Protein AF-A0A842VMX5-F1 (afdb_monomer)

Structure (mmCIF, N/CA/C/O backbone):
data_AF-A0A842VMX5-F1
#
_entry.id   AF-A0A842VMX5-F1
#
loop_
_atom_site.group_PDB
_atom_site.id
_atom_site.type_symbol
_atom_site.label_atom_id
_atom_site.label_alt_id
_atom_site.label_comp_id
_atom_site.label_asym_id
_atom_site.label_entity_id
_atom_site.label_seq_id
_atom_site.pdbx_PDB_ins_code
_atom_site.Cartn_x
_atom_site.Cartn_y
_atom_site.Cartn_z
_atom_site.occupancy
_atom_site.B_iso_or_equiv
_atom_site.auth_seq_id
_atom_site.auth_comp_id
_atom_site.auth_asym_id
_atom_site.auth_atom_id
_atom_site.pdbx_PDB_model_num
ATOM 1 N N . MET A 1 1 ? 18.562 -24.024 -8.210 1.00 61.44 1 MET A N 1
ATOM 2 C CA . MET A 1 1 ? 17.102 -23.827 -8.304 1.00 61.44 1 MET A CA 1
ATOM 3 C C . MET A 1 1 ? 16.861 -23.034 -9.572 1.00 61.44 1 MET A C 1
ATOM 5 O O . MET A 1 1 ? 17.590 -22.075 -9.785 1.00 61.44 1 MET A O 1
ATOM 9 N N . ASP A 1 2 ? 15.963 -23.486 -10.439 1.00 87.44 2 ASP A N 1
ATOM 10 C CA . ASP A 1 2 ? 15.686 -22.825 -11.718 1.00 87.44 2 ASP A CA 1
ATOM 11 C C . ASP A 1 2 ? 15.036 -21.450 -11.472 1.00 87.44 2 ASP A C 1
ATOM 13 O O . ASP A 1 2 ? 14.087 -21.351 -10.687 1.00 87.44 2 ASP A O 1
ATOM 17 N N . PHE A 1 3 ? 15.550 -20.387 -12.104 1.00 87.81 3 PHE A N 1
ATOM 18 C CA . PHE A 1 3 ? 14.978 -19.040 -11.994 1.00 87.81 3 PHE A CA 1
ATOM 19 C C . PHE A 1 3 ? 13.524 -19.005 -12.462 1.00 87.81 3 PHE A C 1
ATOM 21 O O . PHE A 1 3 ? 12.722 -18.259 -11.903 1.00 87.81 3 PHE A O 1
ATOM 28 N N . GLN A 1 4 ? 13.159 -19.870 -13.409 1.00 90.25 4 GLN A N 1
ATOM 29 C CA . GLN A 1 4 ? 11.784 -20.021 -13.862 1.00 90.25 4 GLN A CA 1
ATOM 30 C C . GLN A 1 4 ? 10.865 -20.538 -12.745 1.00 90.25 4 GLN A C 1
ATOM 32 O O . GLN A 1 4 ? 9.758 -20.030 -12.564 1.00 90.25 4 GLN A O 1
ATOM 37 N N . ALA A 1 5 ? 11.335 -21.501 -11.945 1.00 91.25 5 ALA A N 1
ATOM 38 C CA . ALA A 1 5 ? 10.571 -22.028 -10.817 1.00 91.25 5 ALA A CA 1
ATOM 39 C C . ALA A 1 5 ? 10.380 -20.972 -9.716 1.00 91.25 5 ALA A C 1
ATOM 41 O O . ALA A 1 5 ? 9.286 -20.843 -9.169 1.00 91.25 5 ALA A O 1
ATOM 42 N N . LEU A 1 6 ? 11.419 -20.184 -9.415 1.00 90.69 6 LEU A N 1
ATOM 43 C CA . LEU A 1 6 ? 11.326 -19.077 -8.455 1.00 90.69 6 LEU A CA 1
ATOM 44 C C . LEU A 1 6 ? 10.365 -17.985 -8.931 1.00 90.69 6 LEU A C 1
ATOM 46 O O . LEU A 1 6 ? 9.499 -17.560 -8.168 1.00 90.69 6 LEU A O 1
ATOM 50 N N . TYR A 1 7 ? 10.472 -17.577 -10.195 1.00 90.75 7 TYR A N 1
ATOM 51 C CA . TYR A 1 7 ? 9.565 -16.602 -10.792 1.00 90.75 7 TYR A CA 1
ATOM 52 C C . TYR A 1 7 ? 8.101 -17.054 -10.701 1.00 90.75 7 TYR A C 1
ATOM 54 O O . TYR A 1 7 ? 7.228 -16.271 -10.321 1.00 90.75 7 TYR A O 1
ATOM 62 N N . PHE A 1 8 ? 7.828 -18.333 -10.974 1.00 92.56 8 PHE A N 1
ATOM 63 C CA . PHE A 1 8 ? 6.486 -18.898 -10.849 1.00 92.56 8 PHE A CA 1
ATOM 64 C C . PHE A 1 8 ? 5.955 -18.837 -9.408 1.00 92.56 8 PHE A C 1
ATOM 66 O O . PHE A 1 8 ? 4.819 -18.418 -9.186 1.00 92.56 8 PHE A O 1
ATOM 73 N N . ILE A 1 9 ? 6.783 -19.179 -8.415 1.00 93.06 9 ILE A N 1
ATOM 74 C CA . ILE A 1 9 ? 6.412 -19.081 -6.993 1.00 93.06 9 ILE A CA 1
ATOM 75 C C . ILE A 1 9 ? 6.076 -17.631 -6.614 1.00 93.06 9 ILE A C 1
ATOM 77 O O . ILE A 1 9 ? 5.045 -17.380 -5.989 1.00 93.06 9 ILE A O 1
ATOM 81 N N . PHE A 1 10 ? 6.901 -16.665 -7.017 1.00 91.94 10 PHE A N 1
ATOM 82 C CA . PHE A 1 10 ? 6.657 -15.253 -6.708 1.00 91.94 10 PHE A CA 1
ATOM 83 C C . PHE A 1 10 ? 5.444 -14.686 -7.449 1.00 91.94 10 PHE A C 1
ATOM 85 O O . PHE A 1 10 ? 4.711 -13.870 -6.895 1.00 91.94 10 PHE A O 1
ATOM 92 N N . SER A 1 11 ? 5.154 -15.193 -8.647 1.00 91.50 11 SER A N 1
ATOM 93 C CA . SER A 1 11 ? 3.920 -14.870 -9.368 1.00 91.50 11 SER A CA 1
ATOM 94 C C . SER A 1 11 ? 2.688 -15.357 -8.604 1.00 91.50 11 SER A C 1
ATOM 96 O O . SER A 1 11 ? 1.715 -14.617 -8.475 1.00 91.50 11 SER A O 1
ATOM 98 N N . ILE A 1 12 ? 2.737 -16.557 -8.011 1.00 94.56 12 ILE A N 1
ATOM 99 C CA . ILE A 1 12 ? 1.669 -17.044 -7.123 1.00 94.56 12 ILE A CA 1
ATOM 100 C C . ILE A 1 12 ? 1.511 -16.121 -5.910 1.00 94.56 12 ILE A C 1
ATOM 102 O O . ILE A 1 12 ? 0.384 -15.786 -5.550 1.00 94.56 12 ILE A O 1
ATOM 106 N N . PHE A 1 13 ? 2.609 -15.680 -5.287 1.00 94.50 13 PHE A N 1
ATOM 107 C CA . PHE A 1 13 ? 2.540 -14.758 -4.145 1.00 94.50 13 PHE A CA 1
ATOM 108 C C . PHE A 1 13 ? 1.862 -13.445 -4.525 1.00 94.50 13 PHE A C 1
ATOM 110 O O . PHE A 1 13 ? 1.007 -12.956 -3.788 1.00 94.50 13 PHE A O 1
ATOM 117 N N . PHE A 1 14 ? 2.202 -12.912 -5.693 1.00 91.12 14 PHE A N 1
ATOM 118 C CA . PHE A 1 14 ? 1.608 -11.694 -6.214 1.00 91.12 14 PHE A CA 1
ATOM 119 C C . PHE A 1 14 ? 0.112 -11.862 -6.549 1.00 91.12 14 PHE A C 1
ATOM 121 O O . PHE A 1 14 ? -0.701 -11.007 -6.203 1.00 91.12 14 PHE A O 1
ATOM 128 N N . ILE A 1 15 ? -0.291 -13.002 -7.120 1.00 93.56 15 ILE A N 1
ATOM 129 C CA . ILE A 1 15 ? -1.709 -13.328 -7.349 1.00 93.56 15 ILE A CA 1
ATOM 130 C C . ILE A 1 15 ? -2.473 -13.415 -6.020 1.00 93.56 15 ILE A C 1
ATOM 132 O O . ILE A 1 15 ? -3.555 -12.846 -5.891 1.00 93.56 15 ILE A O 1
ATOM 136 N N . LEU A 1 16 ? -1.913 -14.093 -5.012 1.00 95.44 16 LEU A N 1
ATOM 137 C CA . LEU A 1 16 ? -2.520 -14.181 -3.679 1.00 95.44 16 LEU A CA 1
ATOM 138 C C . LEU A 1 16 ? -2.652 -12.804 -3.021 1.00 95.44 16 LEU A C 1
ATOM 140 O O . LEU A 1 16 ? -3.651 -12.539 -2.353 1.00 95.44 16 LEU A O 1
ATOM 144 N N . PHE A 1 17 ? -1.674 -11.923 -3.231 1.00 94.38 17 PHE A N 1
ATOM 145 C CA . PHE A 1 17 ? -1.733 -10.534 -2.793 1.00 94.38 17 PHE A CA 1
ATOM 146 C C . PHE A 1 17 ? -2.921 -9.787 -3.421 1.00 94.38 17 PHE A C 1
ATOM 148 O O . PHE A 1 17 ? -3.726 -9.228 -2.676 1.00 94.38 17 PHE A O 1
ATOM 155 N N . ILE A 1 18 ? -3.093 -9.845 -4.748 1.00 93.62 18 ILE A N 1
ATOM 156 C CA . ILE A 1 18 ? -4.231 -9.212 -5.443 1.00 93.62 18 ILE A CA 1
ATOM 157 C C . ILE A 1 18 ? -5.566 -9.788 -4.954 1.00 93.62 18 ILE A C 1
ATOM 159 O O . ILE A 1 18 ? -6.498 -9.043 -4.662 1.00 93.62 18 ILE A O 1
ATOM 163 N N . ILE A 1 19 ? -5.671 -11.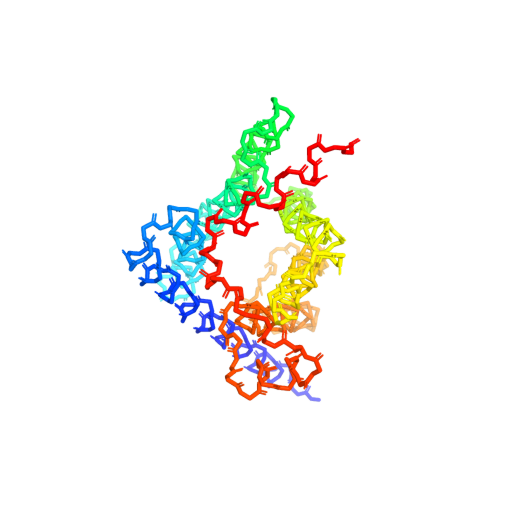113 -4.809 1.00 94.69 19 ILE A N 1
ATOM 164 C CA . ILE A 1 19 ? -6.896 -11.751 -4.301 1.00 94.69 19 ILE A CA 1
ATOM 165 C C . ILE A 1 19 ? -7.224 -11.242 -2.891 1.00 94.69 19 ILE A C 1
ATOM 167 O O . ILE A 1 19 ? -8.379 -10.917 -2.608 1.00 94.69 19 ILE A O 1
ATOM 171 N N . ASN A 1 20 ? -6.226 -11.139 -2.009 1.00 93.94 20 ASN A N 1
ATOM 172 C CA . ASN A 1 20 ? -6.422 -10.617 -0.657 1.00 93.94 20 ASN A CA 1
ATOM 173 C C . ASN A 1 20 ? -6.895 -9.160 -0.669 1.00 93.94 20 ASN A C 1
ATOM 175 O O . ASN A 1 20 ? -7.823 -8.823 0.070 1.00 93.94 20 ASN A O 1
ATOM 179 N N . LEU A 1 21 ? -6.286 -8.305 -1.493 1.00 93.56 21 LEU A N 1
ATOM 180 C CA . LEU A 1 21 ? -6.706 -6.911 -1.634 1.00 93.56 21 LEU A CA 1
ATOM 181 C C . LEU A 1 21 ? -8.149 -6.804 -2.131 1.00 93.56 21 LEU A C 1
ATOM 183 O O . LEU A 1 21 ? -8.949 -6.097 -1.512 1.00 93.56 21 LEU A O 1
ATOM 187 N N . PHE A 1 22 ? -8.515 -7.588 -3.143 1.00 94.25 22 PHE A N 1
ATOM 188 C CA . PHE A 1 22 ? -9.869 -7.603 -3.683 1.00 94.25 22 PHE A CA 1
ATOM 189 C C . PHE A 1 22 ? -10.906 -8.045 -2.641 1.00 94.25 22 PHE A C 1
ATOM 191 O O . PHE A 1 22 ? -11.950 -7.415 -2.470 1.00 94.25 22 PHE A O 1
ATOM 198 N N . VAL A 1 23 ? -10.618 -9.102 -1.875 1.00 94.25 23 VAL A N 1
ATOM 199 C CA . VAL A 1 23 ? -11.506 -9.563 -0.792 1.00 94.25 23 VAL A CA 1
ATOM 200 C C . VAL A 1 23 ? -11.680 -8.479 0.276 1.00 94.25 23 VAL A C 1
ATOM 202 O O . VAL A 1 23 ? -12.802 -8.212 0.718 1.00 94.25 23 VAL A O 1
ATOM 205 N N . VAL A 1 24 ? -10.590 -7.825 0.680 1.00 93.06 24 VAL A N 1
ATOM 206 C CA . VAL A 1 24 ? -10.620 -6.753 1.685 1.00 93.06 24 VAL A CA 1
ATOM 207 C C . VAL A 1 24 ? -11.382 -5.533 1.184 1.00 93.06 24 VAL A C 1
ATOM 209 O O . VAL A 1 24 ? -12.137 -4.921 1.943 1.00 93.06 24 VAL A O 1
ATOM 212 N N . SER A 1 25 ? -11.222 -5.178 -0.084 1.00 94.06 25 SER A N 1
ATOM 213 C CA . SER A 1 25 ? -11.868 -4.007 -0.657 1.00 94.06 25 SER A CA 1
ATOM 214 C C . SER A 1 25 ? -13.383 -4.189 -0.759 1.00 94.06 25 SER A C 1
ATOM 216 O O . SER A 1 25 ? -14.137 -3.316 -0.319 1.00 94.06 25 SER A O 1
ATOM 218 N N . VAL A 1 26 ? -13.842 -5.368 -1.190 1.00 95.19 26 VAL A N 1
ATOM 219 C CA . VAL A 1 26 ? -15.261 -5.755 -1.154 1.00 95.19 26 VAL A CA 1
ATOM 220 C C . VAL A 1 26 ? -15.793 -5.734 0.279 1.00 95.19 26 VAL A C 1
ATOM 222 O O . VAL A 1 26 ? -16.853 -5.155 0.533 1.00 95.19 26 VAL A O 1
ATOM 225 N N . PHE A 1 27 ? -15.050 -6.298 1.238 1.00 93.62 27 PHE A N 1
ATOM 226 C CA . PHE A 1 27 ? -15.420 -6.248 2.653 1.00 93.62 27 PHE A CA 1
ATOM 227 C C . PHE A 1 27 ? -15.610 -4.805 3.147 1.00 93.62 27 PHE A C 1
ATOM 229 O O . PHE A 1 27 ? -16.613 -4.511 3.804 1.00 93.62 27 PHE A O 1
ATOM 236 N N . PHE A 1 28 ? -14.703 -3.885 2.805 1.00 93.38 28 PHE A N 1
ATOM 237 C CA . PHE A 1 28 ? -14.834 -2.477 3.177 1.00 93.38 28 PHE A CA 1
ATOM 238 C C . PHE A 1 28 ? -16.028 -1.796 2.540 1.00 93.38 28 PHE A C 1
ATOM 240 O O . PHE A 1 28 ? -16.733 -1.078 3.242 1.00 93.38 28 PHE A O 1
ATOM 247 N N . LEU A 1 29 ? -16.296 -2.019 1.255 1.00 95.31 29 LEU A N 1
ATOM 248 C CA . LEU A 1 29 ? -17.455 -1.416 0.602 1.00 95.31 29 LEU A CA 1
ATOM 249 C C . LEU A 1 29 ? -18.770 -1.893 1.225 1.00 95.31 29 LEU A C 1
ATOM 251 O O . LEU A 1 29 ? -19.643 -1.073 1.518 1.00 95.31 29 LEU A O 1
ATOM 255 N N . ILE A 1 30 ? -18.889 -3.194 1.507 1.00 93.00 30 ILE A N 1
ATOM 256 C CA . ILE A 1 30 ? -20.055 -3.759 2.199 1.00 93.00 30 ILE A CA 1
ATOM 257 C C . ILE A 1 30 ? -20.202 -3.122 3.583 1.00 93.00 30 ILE A C 1
ATOM 259 O O . ILE A 1 30 ? -21.283 -2.649 3.940 1.00 93.00 30 ILE A O 1
ATOM 263 N N . ARG A 1 31 ? -19.116 -3.055 4.364 1.00 87.00 31 ARG A N 1
ATOM 264 C CA . ARG A 1 31 ? -19.131 -2.442 5.699 1.00 87.00 31 ARG A CA 1
ATOM 265 C C . ARG A 1 31 ? -19.454 -0.956 5.661 1.00 87.00 31 ARG A C 1
ATOM 267 O O . ARG A 1 31 ? -20.229 -0.492 6.492 1.00 87.00 31 ARG A O 1
ATOM 274 N N . ALA A 1 32 ? -18.908 -0.219 4.703 1.00 91.44 32 ALA A N 1
ATOM 275 C CA . ALA A 1 32 ? -19.177 1.198 4.516 1.00 91.44 32 ALA A CA 1
ATOM 276 C C . ALA A 1 32 ? -20.656 1.447 4.213 1.00 91.44 32 ALA A C 1
ATOM 278 O O . ALA A 1 32 ? -21.243 2.359 4.791 1.00 91.44 32 ALA A O 1
ATOM 279 N N . ALA A 1 33 ? -21.273 0.607 3.375 1.00 91.50 33 ALA A N 1
ATOM 280 C CA . ALA A 1 33 ? -22.700 0.677 3.076 1.00 91.50 33 ALA A CA 1
ATOM 281 C C . ALA A 1 33 ? -23.564 0.337 4.303 1.00 91.50 33 ALA A C 1
ATOM 283 O O . ALA A 1 33 ? -24.498 1.072 4.621 1.00 91.50 33 ALA A O 1
ATOM 284 N N . GLN A 1 34 ? -23.224 -0.733 5.029 1.00 87.38 34 GLN A N 1
ATOM 285 C CA . GLN A 1 34 ? -23.956 -1.170 6.224 1.00 87.38 34 GLN A CA 1
ATOM 286 C C . GLN A 1 34 ? -23.873 -0.158 7.375 1.00 87.38 34 GLN A C 1
ATOM 288 O O . GLN A 1 34 ? -24.878 0.135 8.017 1.00 87.38 34 GLN A O 1
ATOM 293 N N . LEU A 1 35 ? -22.680 0.381 7.637 1.00 85.75 35 LEU A N 1
ATOM 294 C CA . LEU A 1 35 ? -22.398 1.254 8.782 1.00 85.75 35 LEU A CA 1
ATOM 295 C C . LEU A 1 35 ? -22.470 2.751 8.437 1.00 85.75 35 LEU A C 1
ATOM 297 O O . LEU A 1 35 ? -22.328 3.591 9.324 1.00 85.75 35 LEU A O 1
ATOM 301 N N . LYS A 1 36 ? -22.681 3.098 7.159 1.00 85.56 36 LYS A N 1
ATOM 302 C CA . LYS A 1 36 ? -22.666 4.474 6.626 1.00 85.56 36 LYS A CA 1
ATOM 303 C C . LYS A 1 36 ? -21.360 5.227 6.938 1.00 85.56 36 LYS A C 1
ATOM 305 O O . LYS A 1 36 ? -21.362 6.433 7.184 1.00 85.56 36 LYS A O 1
ATOM 310 N N . LEU A 1 37 ? -20.233 4.511 6.918 1.00 86.81 37 LEU A N 1
ATOM 311 C CA . LEU A 1 37 ? -18.897 5.040 7.214 1.00 86.81 37 LEU A CA 1
ATOM 312 C C . LEU A 1 37 ? -18.154 5.402 5.923 1.00 86.81 37 LEU A C 1
ATOM 314 O O . LEU A 1 37 ? -17.536 4.554 5.278 1.00 86.81 37 LEU A O 1
ATOM 318 N N . ILE A 1 38 ? -18.197 6.685 5.556 1.00 90.25 38 ILE A N 1
ATOM 319 C CA . ILE A 1 38 ? -17.606 7.202 4.308 1.00 90.25 38 ILE A CA 1
ATOM 320 C C . ILE A 1 38 ? -16.096 6.940 4.238 1.00 90.25 38 ILE A C 1
ATOM 322 O O . ILE A 1 38 ? -15.580 6.589 3.183 1.00 90.25 38 ILE A O 1
ATOM 326 N N . ASN A 1 39 ? -15.379 7.075 5.356 1.00 90.31 39 ASN A N 1
ATOM 327 C CA . ASN A 1 39 ? -13.940 6.821 5.419 1.00 90.31 39 ASN A CA 1
ATOM 328 C C . ASN A 1 39 ? -13.597 5.364 5.063 1.00 90.31 39 ASN A C 1
ATOM 330 O O . ASN A 1 39 ? -12.695 5.140 4.262 1.00 90.31 39 ASN A O 1
ATOM 334 N N . ILE A 1 40 ? -14.341 4.386 5.586 1.00 91.75 40 ILE A N 1
ATOM 335 C CA . ILE A 1 40 ? -14.158 2.971 5.228 1.00 91.75 40 ILE A CA 1
ATOM 336 C C . ILE A 1 40 ? -14.465 2.744 3.742 1.00 91.75 40 ILE A C 1
ATOM 338 O O . ILE A 1 40 ? -13.740 2.014 3.071 1.00 91.75 40 ILE A O 1
ATOM 342 N N . GLY A 1 41 ? -15.476 3.430 3.198 1.00 94.31 41 GLY A N 1
ATOM 343 C CA . GLY A 1 41 ? -15.782 3.388 1.766 1.00 94.31 41 GLY A CA 1
ATOM 344 C C . GLY A 1 41 ? -14.629 3.911 0.907 1.00 94.31 41 GLY A C 1
ATOM 345 O O . GLY A 1 41 ? -14.246 3.261 -0.060 1.00 94.31 41 GLY A O 1
ATOM 346 N N . ILE A 1 42 ? -14.020 5.034 1.302 1.00 96.69 42 ILE A N 1
ATOM 347 C CA . ILE A 1 42 ? -12.837 5.603 0.635 1.00 96.69 42 ILE A CA 1
ATOM 348 C C . ILE A 1 42 ? -11.672 4.612 0.651 1.00 96.69 42 ILE A C 1
ATOM 350 O O . ILE A 1 42 ? -11.023 4.444 -0.376 1.00 96.69 42 ILE A O 1
ATOM 354 N N . LEU A 1 43 ? -11.429 3.927 1.773 1.00 95.81 43 LEU A N 1
ATOM 355 C CA . LEU A 1 43 ? -10.394 2.894 1.847 1.00 95.81 43 LEU A CA 1
ATOM 356 C C . LEU A 1 43 ? -10.696 1.712 0.913 1.00 95.81 43 LEU A C 1
ATOM 358 O O . LEU A 1 43 ? -9.794 1.238 0.231 1.00 95.81 43 LEU A O 1
ATOM 362 N N . GLY A 1 44 ? -11.953 1.265 0.839 1.00 96.25 44 GLY A N 1
ATOM 363 C CA . GLY A 1 44 ? -12.382 0.232 -0.109 1.00 96.25 44 GLY A CA 1
ATOM 364 C C . GLY A 1 44 ? -12.127 0.625 -1.565 1.00 96.25 44 GLY A C 1
ATOM 365 O O . GLY A 1 44 ? -11.511 -0.136 -2.305 1.00 96.25 44 GLY A O 1
ATOM 366 N N . ILE A 1 45 ? -12.520 1.841 -1.958 1.00 97.94 45 ILE A N 1
ATOM 367 C CA . ILE A 1 45 ? -12.268 2.377 -3.307 1.00 97.94 45 ILE A CA 1
ATOM 368 C C . ILE A 1 45 ? -10.763 2.492 -3.576 1.00 97.94 45 ILE A C 1
ATOM 370 O O . ILE A 1 45 ? -10.312 2.146 -4.663 1.00 97.94 45 ILE A O 1
ATOM 374 N N . ALA A 1 46 ? -9.982 2.936 -2.588 1.00 97.75 46 ALA A N 1
ATOM 375 C CA . ALA A 1 46 ? -8.535 3.060 -2.711 1.00 97.75 46 ALA A CA 1
ATOM 376 C C . ALA A 1 46 ? -7.868 1.724 -3.061 1.00 97.75 46 ALA A C 1
ATOM 378 O O . ALA A 1 46 ? -7.049 1.666 -3.973 1.00 97.75 46 ALA A O 1
ATOM 379 N N . VAL A 1 47 ? -8.248 0.653 -2.359 1.00 96.44 47 VAL A N 1
ATOM 380 C CA . VAL A 1 47 ? -7.717 -0.692 -2.611 1.00 96.44 47 VAL A CA 1
ATOM 381 C C . VAL A 1 47 ? -8.181 -1.217 -3.974 1.00 96.44 47 VAL A C 1
ATOM 383 O O . VAL A 1 47 ? -7.357 -1.733 -4.718 1.00 96.44 47 VAL A O 1
ATOM 386 N N . ILE A 1 48 ? -9.443 -0.989 -4.362 1.00 97.25 48 ILE A N 1
ATOM 387 C CA . ILE A 1 48 ? -9.936 -1.338 -5.710 1.00 97.25 48 ILE A CA 1
ATOM 388 C C . ILE A 1 48 ? -9.131 -0.640 -6.802 1.00 97.25 48 ILE A C 1
ATOM 390 O O . ILE A 1 48 ? -8.850 -1.241 -7.830 1.00 97.25 48 ILE A O 1
ATOM 394 N N . PHE A 1 49 ? -8.772 0.628 -6.612 1.00 98.06 49 PHE A N 1
ATOM 395 C CA . PHE A 1 49 ? -7.974 1.353 -7.595 1.00 98.06 49 PHE A CA 1
ATOM 396 C C . PHE A 1 49 ? -6.600 0.705 -7.773 1.00 98.06 49 PHE A C 1
ATOM 398 O O . PHE A 1 49 ? -6.168 0.521 -8.906 1.00 98.06 49 PHE A O 1
ATOM 405 N N . ILE A 1 50 ? -5.958 0.285 -6.681 1.00 96.81 50 ILE A N 1
ATOM 406 C CA . ILE A 1 50 ? -4.693 -0.460 -6.737 1.00 96.81 50 ILE A CA 1
ATOM 407 C C . ILE A 1 50 ? -4.886 -1.790 -7.488 1.00 96.81 50 ILE A C 1
ATOM 409 O O . ILE A 1 50 ? -4.119 -2.082 -8.405 1.00 96.81 50 ILE A O 1
ATOM 413 N N . ASP A 1 51 ? -5.938 -2.553 -7.167 1.00 95.31 51 ASP A N 1
ATOM 414 C CA . ASP A 1 51 ? -6.253 -3.820 -7.844 1.00 95.31 51 ASP A CA 1
ATOM 415 C C . ASP A 1 51 ? -6.481 -3.623 -9.348 1.00 95.31 51 ASP A C 1
ATOM 417 O O . ASP A 1 51 ? -5.911 -4.348 -10.161 1.00 95.31 51 ASP A O 1
ATOM 421 N N . ILE A 1 52 ? -7.280 -2.622 -9.733 1.00 96.44 52 ILE A N 1
ATOM 422 C CA . ILE A 1 52 ? -7.549 -2.288 -11.137 1.00 96.44 52 ILE A CA 1
ATOM 423 C C . ILE A 1 52 ? -6.255 -1.913 -11.856 1.00 96.44 52 ILE A C 1
ATOM 425 O O . ILE A 1 52 ? -6.074 -2.343 -12.991 1.00 96.44 52 ILE A O 1
ATOM 429 N N . GLY A 1 53 ? -5.358 -1.154 -11.220 1.00 95.75 53 GLY A N 1
ATOM 430 C CA . GLY A 1 53 ? -4.068 -0.787 -11.801 1.00 95.75 53 GLY A CA 1
ATOM 431 C C . GLY A 1 53 ? -3.242 -2.017 -12.182 1.00 95.75 53 GLY A C 1
ATOM 432 O O . GLY A 1 53 ? -2.884 -2.177 -13.351 1.00 95.75 53 GLY A O 1
ATOM 433 N N . PHE A 1 54 ? -3.019 -2.923 -11.225 1.00 92.81 54 PHE A N 1
ATOM 434 C CA . PHE A 1 54 ? -2.237 -4.140 -11.458 1.00 92.81 54 PHE A CA 1
ATOM 435 C C . PHE A 1 54 ? -2.929 -5.112 -12.418 1.00 92.81 54 PHE A C 1
ATOM 437 O O . PHE A 1 54 ? -2.313 -5.587 -13.371 1.00 92.81 54 PHE A O 1
ATOM 444 N N . ILE A 1 55 ? -4.219 -5.394 -12.213 1.00 93.25 55 ILE A N 1
ATOM 445 C CA . ILE A 1 55 ? -4.993 -6.294 -13.080 1.00 93.25 55 ILE A CA 1
ATOM 446 C C . ILE A 1 55 ? -5.062 -5.736 -14.508 1.00 93.25 55 ILE A C 1
ATOM 448 O O . ILE A 1 55 ? -4.887 -6.479 -15.472 1.00 93.25 55 ILE A O 1
ATOM 452 N N . GLY A 1 56 ? -5.298 -4.432 -14.648 1.00 91.44 56 GLY A N 1
ATOM 453 C CA . GLY A 1 56 ? -5.357 -3.718 -15.921 1.00 91.44 56 GLY A CA 1
ATOM 454 C C . GLY A 1 56 ? -4.074 -3.849 -16.728 1.00 91.44 56 GLY A C 1
ATOM 455 O O . GLY A 1 56 ? -4.116 -4.160 -17.918 1.00 91.44 56 GLY A O 1
ATOM 456 N N . ASN A 1 57 ? -2.925 -3.661 -16.085 1.00 90.50 57 ASN A N 1
ATOM 457 C CA . ASN A 1 57 ? -1.649 -3.799 -16.770 1.00 90.50 57 ASN A CA 1
ATOM 458 C C . ASN A 1 57 ? -1.316 -5.266 -17.084 1.00 90.50 57 ASN A C 1
ATOM 460 O O . ASN A 1 57 ? -0.951 -5.578 -18.213 1.00 90.50 57 ASN A O 1
ATOM 464 N N . ILE A 1 58 ? -1.508 -6.180 -16.129 1.00 86.56 58 ILE A N 1
ATOM 465 C CA . ILE A 1 58 ? -1.060 -7.575 -16.258 1.00 86.56 58 ILE A CA 1
ATOM 466 C C . ILE A 1 58 ? -1.986 -8.411 -17.144 1.00 86.56 58 ILE A C 1
ATOM 468 O O . ILE A 1 58 ? -1.506 -9.129 -18.016 1.00 86.56 58 ILE A O 1
ATOM 472 N N . LEU A 1 59 ? -3.304 -8.360 -16.921 1.00 87.75 59 LEU A N 1
ATOM 473 C CA . LEU A 1 59 ? -4.255 -9.205 -17.657 1.00 87.75 59 LEU A CA 1
ATOM 474 C C . LEU A 1 59 ? -4.684 -8.583 -18.983 1.00 87.75 59 LEU A C 1
ATOM 476 O O . LEU A 1 59 ? -4.941 -9.308 -19.942 1.00 87.75 59 LEU A O 1
ATOM 480 N N . PHE A 1 60 ? -4.792 -7.255 -19.029 1.00 89.56 60 PHE A N 1
ATOM 481 C CA . PHE A 1 60 ? -5.357 -6.546 -20.177 1.00 89.56 60 PHE A CA 1
ATOM 482 C C . PHE A 1 60 ? -4.318 -5.755 -20.980 1.00 89.56 60 PHE A C 1
ATOM 484 O O . PHE A 1 60 ? -4.668 -5.195 -22.017 1.00 89.56 60 PHE A O 1
ATOM 491 N N . GLY A 1 61 ? -3.055 -5.710 -20.539 1.00 89.19 61 GLY A N 1
ATOM 492 C CA . GLY A 1 61 ? -1.977 -5.048 -21.274 1.00 89.19 61 GLY A CA 1
ATOM 493 C C . GLY A 1 61 ? -2.182 -3.540 -21.440 1.00 89.19 61 GLY A C 1
ATOM 494 O O . GLY A 1 61 ? -1.717 -2.969 -22.423 1.00 89.19 61 GLY A O 1
ATOM 495 N N . LEU A 1 62 ? -2.890 -2.884 -20.512 1.00 91.12 62 LEU A N 1
ATOM 496 C CA . LEU A 1 62 ? -3.228 -1.453 -20.612 1.00 91.12 62 LEU A CA 1
ATOM 497 C C . LEU A 1 62 ? -2.018 -0.517 -20.422 1.00 91.12 62 LEU A C 1
ATOM 499 O O . LEU A 1 62 ? -2.127 0.691 -20.639 1.00 91.12 62 LEU A O 1
ATOM 503 N N . GLY A 1 63 ? -0.861 -1.075 -20.062 1.00 90.31 63 GLY A N 1
ATOM 504 C CA . GLY A 1 63 ? 0.424 -0.393 -20.018 1.00 90.31 63 GLY A CA 1
ATOM 505 C C . GLY A 1 63 ? 0.739 0.268 -18.678 1.00 90.31 63 GLY A C 1
ATOM 506 O O . GLY A 1 63 ? -0.125 0.535 -17.842 1.00 90.31 63 GLY A O 1
ATOM 507 N N . GLY A 1 64 ? 2.019 0.592 -18.491 1.00 89.75 64 GLY A N 1
ATOM 508 C CA . GLY A 1 64 ? 2.533 1.105 -17.221 1.00 89.75 64 GLY A CA 1
ATOM 509 C C . GLY A 1 64 ? 2.010 2.483 -16.804 1.00 89.75 64 GLY A C 1
ATOM 510 O O . GLY A 1 64 ? 2.074 2.805 -15.626 1.00 89.75 64 GLY A O 1
ATOM 511 N N . ILE A 1 65 ? 1.499 3.300 -17.733 1.00 93.44 65 ILE A N 1
ATOM 512 C CA . ILE A 1 65 ? 0.860 4.589 -17.396 1.00 93.44 65 ILE A CA 1
ATOM 513 C C . ILE A 1 65 ? -0.507 4.348 -16.754 1.00 93.44 65 ILE A C 1
ATOM 515 O O . ILE A 1 65 ? -0.869 5.035 -15.803 1.00 93.44 65 ILE A O 1
ATOM 519 N N . PHE A 1 66 ? -1.264 3.375 -17.270 1.00 95.94 66 PHE A N 1
ATOM 520 C CA . PHE A 1 66 ? -2.567 3.018 -16.720 1.00 95.94 66 PHE A CA 1
ATOM 521 C C . PHE A 1 66 ? -2.420 2.547 -15.272 1.00 95.94 66 PHE A C 1
ATOM 523 O O . PHE A 1 66 ? -3.109 3.060 -14.391 1.00 95.94 66 PHE A O 1
ATOM 530 N N . GLU A 1 67 ? -1.478 1.632 -15.025 1.00 94.94 67 GLU A N 1
ATOM 531 C CA . GLU A 1 67 ? -1.154 1.169 -13.673 1.00 94.94 67 GLU A CA 1
ATOM 532 C C . GLU A 1 67 ? -0.813 2.341 -12.751 1.00 94.94 67 GLU A C 1
ATOM 534 O O . GLU A 1 67 ? -1.438 2.499 -11.705 1.00 94.94 67 GLU A O 1
ATOM 539 N N . GLU A 1 68 ? 0.104 3.211 -13.181 1.00 95.50 68 GLU A N 1
ATOM 540 C CA . GLU A 1 68 ? 0.584 4.344 -12.391 1.00 95.50 68 GLU A CA 1
ATOM 541 C C . GLU A 1 68 ? -0.548 5.299 -11.991 1.00 95.50 68 GLU A C 1
ATOM 543 O O . GLU A 1 68 ? -0.636 5.706 -10.835 1.00 95.50 68 GLU A O 1
ATOM 548 N N . ILE A 1 69 ? -1.465 5.621 -12.913 1.00 97.62 69 ILE A N 1
ATOM 549 C CA . ILE A 1 69 ? -2.614 6.495 -12.631 1.00 97.62 69 ILE A CA 1
ATOM 550 C C . ILE A 1 69 ? -3.506 5.883 -11.549 1.00 97.62 69 ILE A C 1
ATOM 552 O O . ILE A 1 69 ? -3.910 6.577 -10.610 1.00 97.62 69 ILE A O 1
ATOM 556 N N . PHE A 1 70 ? -3.824 4.597 -11.676 1.00 98.19 70 PHE A N 1
ATOM 557 C CA . PHE A 1 70 ? -4.734 3.907 -10.769 1.00 98.19 70 PHE A CA 1
ATOM 558 C C . PHE A 1 70 ? -4.101 3.670 -9.395 1.00 98.19 70 PHE A C 1
ATOM 560 O O . PHE A 1 70 ? -4.708 4.017 -8.379 1.00 98.19 70 PHE A O 1
ATOM 567 N N . VAL A 1 71 ? -2.861 3.182 -9.348 1.00 97.19 71 VAL A N 1
ATOM 568 C CA . VAL A 1 71 ? -2.120 2.946 -8.100 1.00 97.19 71 VAL A CA 1
ATOM 569 C C . VAL A 1 71 ? -1.865 4.263 -7.363 1.00 97.19 71 VAL A C 1
ATOM 571 O O . VAL A 1 71 ? -2.215 4.373 -6.184 1.00 97.19 71 VAL A O 1
ATOM 574 N N . SER A 1 72 ? -1.375 5.303 -8.050 1.00 97.88 72 SER A N 1
ATOM 575 C CA . SER A 1 72 ? -1.160 6.627 -7.444 1.00 97.88 72 SER A CA 1
ATOM 576 C C . SER A 1 72 ? -2.463 7.241 -6.921 1.00 97.88 72 SER A C 1
ATOM 578 O O . SER A 1 72 ? -2.494 7.823 -5.833 1.00 97.88 72 SER A O 1
ATOM 580 N N . SER A 1 73 ? -3.572 7.074 -7.647 1.00 98.38 73 SER A N 1
ATOM 581 C CA . SER A 1 73 ? -4.892 7.520 -7.185 1.00 98.38 73 SER A CA 1
ATOM 582 C C . SER A 1 73 ? -5.348 6.753 -5.939 1.00 98.38 73 SER A C 1
ATOM 584 O O . SER A 1 73 ? -5.843 7.361 -4.987 1.00 98.38 73 SER A O 1
ATOM 586 N N . GLY A 1 74 ? -5.122 5.437 -5.894 1.00 98.19 74 GLY A N 1
ATOM 587 C CA . GLY A 1 74 ? -5.341 4.620 -4.702 1.00 98.19 74 GLY A CA 1
ATOM 588 C C . GLY A 1 74 ? -4.536 5.127 -3.502 1.00 98.19 74 GLY A C 1
ATOM 589 O O . GLY A 1 74 ? -5.090 5.318 -2.420 1.00 98.19 74 GLY A O 1
ATOM 590 N N . PHE A 1 75 ? -3.258 5.455 -3.689 1.00 98.25 75 PHE A N 1
ATOM 591 C CA . PHE A 1 75 ? -2.396 5.987 -2.627 1.00 98.25 75 PHE A CA 1
ATOM 592 C C . PHE A 1 75 ? -2.900 7.328 -2.079 1.00 98.25 75 PHE A C 1
ATOM 594 O O . PHE A 1 75 ? -2.967 7.521 -0.862 1.00 98.25 75 PHE A O 1
ATOM 601 N N . VAL A 1 76 ? -3.342 8.237 -2.952 1.00 98.38 76 VAL A N 1
ATOM 602 C CA . VAL A 1 76 ? -3.966 9.506 -2.542 1.00 98.38 76 VAL A CA 1
ATOM 603 C C . VAL A 1 76 ? -5.226 9.257 -1.706 1.00 98.38 76 VAL A C 1
ATOM 605 O O . VAL A 1 76 ? -5.421 9.901 -0.669 1.00 98.38 76 VAL A O 1
ATOM 608 N N . LEU A 1 77 ? -6.062 8.291 -2.096 1.00 98.25 77 LEU A N 1
ATOM 609 C CA . LEU A 1 77 ? -7.253 7.914 -1.332 1.00 98.25 77 LEU A CA 1
ATOM 610 C C . LEU A 1 77 ? -6.905 7.268 0.022 1.00 98.25 77 LEU A C 1
ATOM 612 O O . LEU A 1 77 ? -7.610 7.514 1.001 1.00 98.25 77 LEU A O 1
ATOM 616 N N . ILE A 1 78 ? -5.795 6.529 0.137 1.00 97.81 78 ILE A N 1
ATOM 617 C CA . ILE A 1 78 ? -5.287 6.027 1.429 1.00 97.81 78 ILE A CA 1
ATOM 618 C C . ILE A 1 78 ? -4.884 7.188 2.348 1.00 97.81 78 ILE A C 1
ATOM 620 O O . ILE A 1 78 ? -5.204 7.173 3.543 1.00 97.81 78 ILE A O 1
ATOM 624 N N . VAL A 1 79 ? -4.233 8.230 1.821 1.00 97.44 79 VAL A N 1
ATOM 625 C CA . VAL A 1 79 ? -3.912 9.435 2.607 1.00 97.44 79 VAL A CA 1
ATOM 626 C C . VAL A 1 79 ? -5.191 10.155 3.039 1.00 97.44 79 VAL A C 1
ATOM 628 O O . VAL A 1 79 ? -5.304 10.564 4.200 1.00 97.44 79 VAL A O 1
ATOM 631 N N . LEU A 1 80 ? -6.188 10.256 2.154 1.00 96.06 80 LEU A N 1
ATOM 632 C CA . LEU A 1 80 ? -7.497 10.819 2.489 1.00 96.06 80 LEU A CA 1
ATOM 633 C C . LEU A 1 80 ? -8.185 10.023 3.605 1.00 96.06 80 LEU A C 1
ATOM 635 O O . LEU A 1 80 ? -8.630 10.614 4.590 1.00 96.06 80 LEU A O 1
ATOM 639 N N . PHE A 1 81 ? -8.219 8.694 3.493 1.00 95.56 81 PHE A N 1
ATOM 640 C CA . PHE A 1 81 ? -8.718 7.801 4.537 1.00 95.56 81 PHE A CA 1
ATOM 641 C C . PHE A 1 81 ? -7.992 8.034 5.865 1.00 95.56 81 PHE A C 1
ATOM 643 O O . PHE A 1 81 ? -8.638 8.202 6.902 1.00 95.56 81 PHE A O 1
ATOM 650 N N . THR A 1 82 ? -6.660 8.087 5.841 1.00 95.31 82 THR A N 1
ATOM 651 C CA . THR A 1 82 ? -5.834 8.290 7.038 1.00 95.31 82 THR A CA 1
ATOM 652 C C . THR A 1 82 ? -6.193 9.612 7.718 1.00 95.31 82 THR A C 1
ATOM 654 O O . THR A 1 82 ? -6.379 9.670 8.935 1.00 95.31 82 THR A O 1
ATOM 657 N N . ASN A 1 83 ? -6.383 10.672 6.935 1.00 92.25 83 ASN A N 1
ATOM 658 C CA . ASN A 1 83 ? -6.776 11.977 7.450 1.00 92.25 83 ASN A CA 1
ATOM 659 C C . ASN A 1 83 ? -8.200 11.995 8.012 1.00 92.25 83 ASN A C 1
ATOM 661 O O . ASN A 1 83 ? -8.411 12.531 9.099 1.00 92.25 83 ASN A O 1
ATOM 665 N N . LEU A 1 84 ? -9.168 11.392 7.320 1.00 90.44 84 LEU A N 1
ATOM 666 C CA . LEU A 1 84 ? -10.558 11.327 7.779 1.00 90.44 84 LEU A CA 1
ATOM 667 C C . LEU A 1 84 ? -10.740 10.440 9.015 1.00 90.44 84 LEU A C 1
ATOM 669 O O . LEU A 1 84 ? -11.638 10.697 9.812 1.00 90.44 84 LEU A O 1
ATOM 673 N N . THR A 1 85 ? -9.902 9.419 9.185 1.00 89.69 85 THR A N 1
ATOM 674 C CA . THR A 1 85 ? -10.009 8.465 10.295 1.00 89.69 85 THR A CA 1
ATOM 675 C C . THR A 1 85 ? -9.255 8.943 11.532 1.00 89.69 85 THR A C 1
ATOM 677 O O . THR A 1 85 ? -9.815 8.956 12.625 1.00 89.69 85 THR A O 1
ATOM 680 N N . PHE A 1 86 ? -8.003 9.384 11.383 1.00 89.00 86 PHE A N 1
ATOM 681 C CA . PHE A 1 86 ? -7.129 9.689 12.525 1.00 89.00 86 PHE A CA 1
ATOM 682 C C . PHE A 1 86 ? -7.002 11.184 12.837 1.00 89.00 86 PHE A C 1
ATOM 684 O O . PHE A 1 86 ? -6.588 11.565 13.938 1.00 89.00 86 PHE A O 1
ATOM 691 N N . HIS A 1 87 ? -7.342 12.048 11.876 1.00 85.62 87 HIS A N 1
ATOM 692 C CA . HIS A 1 87 ? -7.087 13.491 11.956 1.00 85.62 87 HIS A CA 1
ATOM 693 C C . HIS A 1 87 ? -8.304 14.347 11.595 1.00 85.62 87 HIS A C 1
ATOM 695 O O . HIS A 1 87 ? -8.161 15.534 11.296 1.00 85.62 87 HIS A O 1
ATOM 701 N N . ARG A 1 88 ? -9.511 13.772 11.660 1.00 70.38 88 ARG A N 1
ATOM 702 C CA . ARG A 1 88 ? -10.769 14.498 11.450 1.00 70.38 88 ARG A CA 1
ATOM 703 C C . ARG A 1 88 ? -10.818 15.716 12.372 1.00 70.38 88 ARG A C 1
ATOM 705 O O . ARG A 1 88 ? -10.529 15.609 13.559 1.00 70.38 88 ARG A O 1
ATOM 712 N N . ASN A 1 89 ? -11.160 16.873 11.807 1.00 67.94 89 ASN A N 1
ATOM 713 C CA . ASN A 1 89 ? -11.239 18.167 12.501 1.00 67.94 89 ASN A CA 1
ATOM 714 C C . ASN A 1 89 ? -9.915 18.714 13.061 1.00 67.94 89 ASN A C 1
ATOM 716 O O . ASN A 1 89 ? -9.924 19.734 13.749 1.00 67.94 89 ASN A O 1
ATOM 720 N N . LYS A 1 90 ? -8.768 18.102 12.749 1.00 67.56 90 LYS A N 1
ATOM 721 C CA . LYS A 1 90 ? -7.472 18.701 13.073 1.00 67.56 90 LYS A CA 1
ATOM 722 C C . LYS A 1 90 ? -7.116 19.794 12.058 1.00 67.56 90 LYS A C 1
ATOM 724 O O . LYS A 1 90 ? -7.589 19.790 10.922 1.00 67.56 90 LYS A O 1
ATOM 729 N N . GLY A 1 91 ? -6.302 20.758 12.496 1.00 70.75 91 GLY A N 1
ATOM 730 C CA . GLY A 1 91 ? -5.978 21.978 11.746 1.00 70.75 91 GLY A CA 1
ATOM 731 C C . GLY A 1 91 ? -5.317 21.760 10.373 1.00 70.75 91 GLY A C 1
ATOM 732 O O . GLY A 1 91 ? -5.058 20.640 9.936 1.00 70.75 91 GLY A O 1
ATOM 733 N N . TYR A 1 92 ? -4.997 22.864 9.692 1.00 78.75 92 TYR A N 1
ATOM 734 C CA . TYR A 1 92 ? -4.533 22.901 8.293 1.00 78.75 92 TYR A CA 1
ATOM 735 C C . TYR A 1 92 ? -3.366 21.952 7.949 1.00 78.75 92 TYR A C 1
ATOM 737 O O . TYR A 1 92 ? -3.275 21.498 6.811 1.00 78.75 92 TYR A O 1
ATOM 745 N N . LYS A 1 93 ? -2.507 21.606 8.919 1.00 81.25 93 LYS A N 1
ATOM 746 C CA . LYS A 1 93 ? -1.333 20.734 8.731 1.00 81.25 93 LYS A CA 1
ATOM 747 C C . LYS A 1 93 ? -1.684 19.370 8.120 1.00 81.25 93 LYS A C 1
ATOM 749 O O . LYS A 1 93 ? -0.945 18.863 7.289 1.00 81.25 93 LYS A O 1
ATOM 754 N N . TYR A 1 94 ? -2.827 18.793 8.481 1.00 81.62 94 TYR A N 1
ATOM 755 C CA . TYR A 1 94 ? -3.237 17.477 7.974 1.00 81.62 94 TYR A CA 1
ATOM 756 C C . TYR A 1 94 ? -3.829 17.560 6.564 1.00 81.62 94 TYR A C 1
ATOM 758 O O . TYR A 1 94 ? -3.607 16.678 5.738 1.00 81.62 94 TYR A O 1
ATOM 766 N N . LYS A 1 95 ? -4.500 18.675 6.248 1.00 87.06 95 LYS A N 1
ATOM 767 C CA . LYS A 1 95 ? -4.930 18.989 4.878 1.00 87.06 95 LYS A CA 1
ATOM 768 C C . LYS A 1 95 ? -3.725 19.203 3.955 1.00 87.06 95 LYS A C 1
ATOM 770 O O . LYS A 1 95 ? -3.771 18.781 2.805 1.00 87.06 95 LYS A O 1
ATOM 775 N N . LEU A 1 96 ? -2.637 19.780 4.475 1.00 90.81 96 LEU A N 1
ATOM 776 C CA . LEU A 1 96 ? -1.383 19.944 3.737 1.00 90.81 96 LEU A CA 1
ATOM 777 C C . LEU A 1 96 ? -0.764 18.593 3.345 1.00 90.81 96 LEU A C 1
ATOM 779 O O . LEU A 1 96 ? -0.339 18.448 2.209 1.00 90.81 96 LEU A O 1
ATOM 783 N N . ILE A 1 97 ? -0.775 17.590 4.230 1.00 93.19 97 ILE A N 1
ATOM 784 C CA . ILE A 1 97 ? -0.277 16.233 3.917 1.00 93.19 97 ILE A CA 1
ATOM 785 C C . ILE A 1 97 ? -1.044 15.620 2.738 1.00 93.19 97 ILE A C 1
ATOM 787 O O . ILE A 1 97 ? -0.437 15.044 1.841 1.00 93.19 97 ILE A O 1
ATOM 791 N N . PHE A 1 98 ? -2.370 15.782 2.701 1.00 94.19 98 PHE A N 1
ATOM 792 C CA . PHE A 1 98 ? -3.178 15.319 1.568 1.00 94.19 98 PHE A CA 1
ATOM 793 C C . PHE A 1 98 ? -2.842 16.060 0.271 1.00 94.19 98 PHE A C 1
ATOM 795 O O . PHE A 1 98 ? -2.695 15.437 -0.775 1.00 94.19 98 PHE A O 1
ATOM 802 N N . PHE A 1 99 ? -2.669 17.380 0.340 1.00 95.25 99 PHE A N 1
ATOM 803 C CA . PHE A 1 99 ? -2.269 18.176 -0.818 1.00 95.25 99 PHE A CA 1
ATOM 804 C C . PHE A 1 99 ? -0.885 17.773 -1.351 1.00 95.25 99 PHE A C 1
ATOM 806 O O . PHE A 1 99 ? -0.715 17.620 -2.558 1.00 95.25 99 PHE A O 1
ATOM 813 N N . ILE A 1 100 ? 0.078 17.519 -0.458 1.00 96.62 100 ILE A N 1
ATOM 814 C CA . ILE A 1 100 ? 1.399 16.987 -0.818 1.00 96.62 100 ILE A CA 1
ATOM 815 C C . ILE A 1 100 ? 1.255 15.626 -1.510 1.00 96.62 100 ILE A C 1
ATOM 817 O O . ILE A 1 100 ? 1.882 15.422 -2.541 1.00 96.62 100 ILE A O 1
ATOM 821 N N . ALA A 1 101 ? 0.390 14.731 -1.015 1.00 97.19 101 ALA A N 1
ATOM 822 C CA . ALA A 1 101 ? 0.149 13.435 -1.655 1.00 97.19 101 ALA A CA 1
ATOM 823 C C . ALA A 1 101 ? -0.359 13.575 -3.101 1.00 97.19 101 ALA A C 1
ATOM 825 O O . ALA A 1 101 ? 0.091 12.841 -3.975 1.00 97.19 101 ALA A O 1
ATOM 826 N N . ILE A 1 102 ? -1.259 14.531 -3.363 1.00 97.94 102 ILE A N 1
ATOM 827 C CA . ILE A 1 102 ? -1.753 14.820 -4.720 1.00 97.94 102 ILE A CA 1
ATOM 828 C C . ILE A 1 102 ? -0.613 15.307 -5.617 1.00 97.94 102 ILE A C 1
ATOM 830 O O . ILE A 1 102 ? -0.473 14.829 -6.740 1.00 97.94 102 ILE A O 1
ATOM 834 N N . ILE A 1 103 ? 0.214 16.237 -5.129 1.00 97.94 103 ILE A N 1
ATOM 835 C CA . ILE A 1 103 ? 1.376 16.724 -5.884 1.00 97.94 103 ILE A CA 1
ATOM 836 C C . ILE A 1 103 ? 2.331 15.568 -6.190 1.00 97.94 103 ILE A C 1
ATOM 838 O O . ILE A 1 103 ? 2.768 15.434 -7.330 1.00 97.94 103 ILE A O 1
ATOM 842 N N . CYS A 1 104 ? 2.618 14.710 -5.207 1.00 97.62 104 CYS A N 1
ATOM 843 C CA . CYS A 1 104 ? 3.453 13.535 -5.415 1.00 97.62 104 CYS A CA 1
ATOM 844 C C . CYS A 1 104 ? 2.862 12.598 -6.473 1.00 97.62 104 CYS A C 1
ATOM 846 O O . CYS A 1 104 ? 3.582 12.222 -7.387 1.00 97.62 104 CYS A O 1
ATOM 848 N N . ALA A 1 105 ? 1.563 12.298 -6.430 1.00 97.56 105 ALA A N 1
ATOM 849 C CA . ALA A 1 105 ? 0.913 11.475 -7.450 1.00 97.56 105 ALA A CA 1
ATOM 850 C C . ALA A 1 105 ? 1.063 12.067 -8.863 1.00 97.56 105 ALA A C 1
ATOM 852 O O . ALA A 1 105 ? 1.425 11.359 -9.799 1.00 97.56 105 ALA A O 1
ATOM 853 N N . ILE A 1 106 ? 0.843 13.378 -9.020 1.00 97.94 106 ILE A N 1
ATOM 854 C CA . ILE A 1 106 ? 0.998 14.061 -10.314 1.00 97.94 106 ILE A CA 1
ATOM 855 C C . ILE A 1 106 ? 2.446 13.967 -10.807 1.00 97.94 106 ILE A C 1
ATOM 857 O O . ILE A 1 106 ? 2.674 13.672 -11.980 1.00 97.94 106 ILE A O 1
ATOM 861 N N . ILE A 1 107 ? 3.422 14.195 -9.924 1.00 97.38 107 ILE A N 1
ATOM 862 C CA . ILE A 1 107 ? 4.843 14.087 -10.269 1.00 97.38 107 ILE A CA 1
ATOM 863 C C . ILE A 1 107 ? 5.201 12.641 -10.635 1.00 97.38 107 ILE A C 1
ATOM 865 O O . ILE A 1 107 ? 5.884 12.453 -11.636 1.00 97.38 107 ILE A O 1
ATOM 869 N N . ASN A 1 108 ? 4.719 11.632 -9.900 1.00 95.81 108 ASN A N 1
ATOM 870 C CA . ASN A 1 108 ? 5.014 10.222 -10.184 1.00 95.81 108 ASN A CA 1
ATOM 871 C C . ASN A 1 108 ? 4.495 9.814 -11.569 1.00 95.81 108 ASN A C 1
ATOM 873 O O . ASN A 1 108 ? 5.242 9.282 -12.390 1.00 95.81 108 ASN A O 1
ATOM 877 N N . ILE A 1 109 ? 3.243 10.173 -11.879 1.00 96.38 109 ILE A N 1
ATOM 878 C CA . ILE A 1 109 ? 2.630 9.944 -13.195 1.00 96.38 109 ILE A CA 1
ATOM 879 C C . ILE A 1 109 ? 3.415 10.671 -14.294 1.00 96.38 109 ILE A C 1
ATOM 881 O O . ILE A 1 109 ? 3.675 10.104 -15.356 1.00 96.38 109 ILE A O 1
ATOM 885 N N . HIS A 1 110 ? 3.825 11.920 -14.049 1.00 96.19 110 HIS A N 1
ATOM 886 C CA . HIS A 1 110 ? 4.623 12.674 -15.010 1.00 96.19 110 HIS A CA 1
ATOM 887 C C . HIS A 1 110 ? 5.994 12.029 -15.250 1.00 96.19 110 HIS A C 1
ATOM 889 O O . HIS A 1 110 ? 6.385 11.855 -16.401 1.00 96.19 110 HIS A O 1
ATOM 895 N N . LEU A 1 111 ? 6.698 11.616 -14.192 1.00 95.56 111 LEU A N 1
ATOM 896 C CA . LEU A 1 111 ? 7.982 10.922 -14.298 1.00 95.56 111 LEU A CA 1
ATOM 897 C C . LEU A 1 111 ? 7.845 9.608 -15.066 1.00 95.56 111 LEU A C 1
ATOM 899 O O . LEU A 1 111 ? 8.681 9.330 -15.918 1.00 95.56 111 LEU A O 1
ATOM 903 N N . ARG A 1 112 ? 6.765 8.848 -14.849 1.00 94.00 112 ARG A N 1
ATOM 904 C CA . ARG A 1 112 ? 6.469 7.635 -15.622 1.00 94.00 112 ARG A CA 1
ATOM 905 C C . ARG A 1 112 ? 6.282 7.925 -17.109 1.00 94.00 112 ARG A C 1
ATOM 907 O O . ARG A 1 112 ? 6.769 7.173 -17.948 1.00 94.00 112 ARG A O 1
ATOM 914 N N . PHE A 1 113 ? 5.595 9.012 -17.444 1.00 94.75 113 PHE A N 1
ATOM 915 C CA . PHE A 1 113 ? 5.410 9.430 -18.832 1.00 94.75 113 PHE A CA 1
ATOM 916 C C . PHE A 1 113 ? 6.734 9.850 -19.489 1.00 94.75 113 PHE A C 1
ATOM 918 O O . PHE A 1 113 ? 7.022 9.454 -20.616 1.00 94.75 113 PHE A O 1
ATOM 925 N N . VAL A 1 114 ? 7.559 10.621 -18.776 1.00 94.25 114 VAL A N 1
ATOM 926 C CA . VAL A 1 114 ? 8.879 11.069 -19.244 1.00 94.25 114 VAL A CA 1
ATOM 927 C C . VAL A 1 114 ? 9.829 9.878 -19.426 1.00 94.25 114 VAL A C 1
ATOM 929 O O . VAL A 1 114 ? 10.488 9.788 -20.459 1.00 94.25 114 VAL A O 1
ATOM 932 N N . ASP A 1 115 ? 9.864 8.944 -18.475 1.00 92.31 115 ASP A N 1
ATOM 933 C CA . ASP A 1 115 ? 10.654 7.706 -18.550 1.00 92.31 115 ASP A CA 1
ATOM 934 C C . ASP A 1 115 ? 10.338 6.912 -19.826 1.00 92.31 115 ASP A C 1
ATOM 936 O O . ASP A 1 115 ? 11.238 6.576 -20.591 1.00 92.31 115 ASP A O 1
ATOM 940 N N . LEU A 1 116 ? 9.050 6.729 -20.133 1.0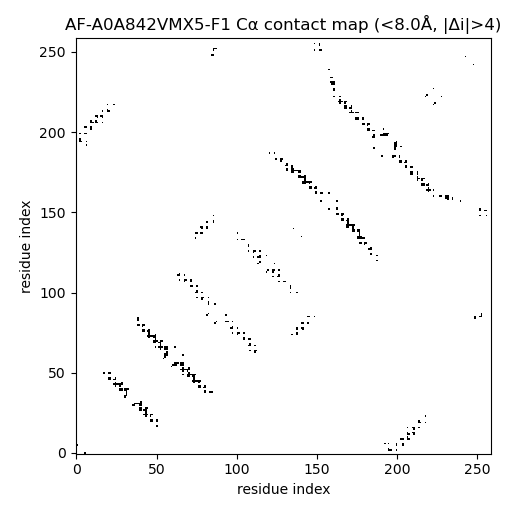0 89.44 116 LEU A N 1
ATOM 941 C CA . LEU A 1 116 ? 8.609 6.014 -21.334 1.00 89.44 116 LEU A CA 1
ATOM 942 C C . LEU A 1 116 ? 8.932 6.741 -22.646 1.00 89.44 116 LEU A C 1
ATOM 944 O O . LEU A 1 116 ? 9.202 6.087 -23.650 1.00 89.44 116 LEU A O 1
ATOM 948 N N . LEU A 1 117 ? 8.879 8.076 -22.664 1.00 91.88 117 LEU A N 1
ATOM 949 C CA . LEU A 1 117 ? 9.133 8.855 -23.878 1.00 91.88 117 LEU A CA 1
ATOM 950 C C . LEU A 1 117 ? 10.614 8.941 -24.234 1.00 91.88 117 LEU A C 1
ATOM 952 O O . LEU A 1 117 ? 10.970 8.847 -25.407 1.00 91.88 117 LEU A O 1
ATOM 956 N N . TYR A 1 118 ? 11.459 9.192 -23.237 1.00 90.38 118 TYR A N 1
ATOM 957 C CA . TYR A 1 118 ? 12.873 9.464 -23.471 1.00 90.38 118 TYR A CA 1
ATOM 958 C C . TYR A 1 118 ? 13.740 8.216 -23.302 1.00 90.38 118 TYR A C 1
ATOM 960 O O . TYR A 1 118 ? 14.802 8.157 -23.916 1.00 90.38 118 TYR A O 1
ATOM 968 N N . ASN A 1 119 ? 13.291 7.231 -22.514 1.00 87.44 119 ASN A N 1
ATOM 969 C CA . ASN A 1 119 ? 13.983 5.967 -22.260 1.00 87.44 119 ASN A CA 1
ATOM 970 C C . ASN A 1 119 ? 15.467 6.168 -21.900 1.00 87.44 119 ASN A C 1
ATOM 972 O O . ASN A 1 119 ? 16.363 5.633 -22.553 1.00 87.44 119 ASN A O 1
ATOM 976 N N . VAL A 1 120 ? 15.722 7.016 -20.897 1.00 91.56 120 VAL A N 1
ATOM 977 C CA . VAL A 1 120 ? 17.080 7.358 -20.453 1.00 91.56 120 VAL A CA 1
ATOM 978 C C . VAL A 1 120 ? 17.305 6.888 -19.022 1.00 91.56 120 VAL A C 1
ATOM 980 O O . VAL A 1 120 ? 16.544 7.245 -18.125 1.00 91.56 120 VAL A O 1
ATOM 983 N N . ASP A 1 121 ? 18.402 6.169 -18.793 1.00 93.44 121 ASP A N 1
ATOM 984 C CA . ASP A 1 121 ? 18.718 5.500 -17.524 1.00 93.44 121 ASP A CA 1
ATOM 985 C C . ASP A 1 121 ? 18.595 6.396 -16.283 1.00 93.44 121 ASP A C 1
ATOM 987 O O . ASP A 1 121 ? 18.071 5.974 -15.253 1.00 93.44 121 ASP A O 1
ATOM 991 N N . TYR A 1 122 ? 19.055 7.651 -16.344 1.00 93.06 122 TYR A N 1
ATOM 992 C CA . TYR A 1 122 ? 18.971 8.542 -15.181 1.00 93.06 122 TYR A CA 1
ATOM 993 C C . TYR A 1 122 ? 17.524 8.936 -14.845 1.00 93.06 122 TYR A C 1
ATOM 995 O O . TYR A 1 122 ? 17.214 9.157 -13.675 1.00 93.06 122 TYR A O 1
ATOM 1003 N N . ILE A 1 123 ? 16.634 9.014 -15.841 1.00 93.81 123 ILE A N 1
ATOM 1004 C CA . ILE A 1 123 ? 15.209 9.318 -15.644 1.00 93.81 123 ILE A CA 1
ATOM 1005 C C . ILE A 1 123 ? 14.538 8.142 -14.942 1.00 93.81 123 ILE A C 1
ATOM 1007 O O . ILE A 1 123 ? 13.813 8.358 -13.970 1.00 93.81 123 ILE A O 1
ATOM 1011 N N . TYR A 1 124 ? 14.861 6.918 -15.363 1.00 94.25 124 TYR A N 1
ATOM 1012 C CA . TYR A 1 124 ? 14.403 5.694 -14.716 1.00 94.25 124 TYR A CA 1
ATOM 1013 C C . TYR A 1 124 ? 14.741 5.691 -13.215 1.00 94.25 124 TYR A C 1
ATOM 1015 O O . TYR A 1 124 ? 13.850 5.545 -12.378 1.00 94.25 124 TYR A O 1
ATOM 1023 N N . TYR A 1 125 ? 15.998 5.950 -12.835 1.00 95.62 125 TYR A N 1
ATOM 1024 C CA . TYR A 1 125 ? 16.383 5.964 -11.416 1.00 95.62 125 TYR A CA 1
ATOM 1025 C C . TYR A 1 125 ? 15.753 7.116 -10.623 1.00 95.62 125 TYR A C 1
ATOM 1027 O O . TYR A 1 125 ? 15.396 6.925 -9.459 1.00 95.62 125 TYR A O 1
ATOM 1035 N N . ILE A 1 126 ? 15.575 8.297 -11.229 1.00 96.06 126 ILE A N 1
ATOM 1036 C CA . ILE A 1 126 ? 14.844 9.408 -10.597 1.00 96.06 126 ILE A CA 1
ATOM 1037 C C . ILE A 1 126 ? 13.389 9.004 -10.339 1.00 96.06 126 ILE A C 1
ATOM 1039 O O . ILE A 1 126 ? 12.883 9.250 -9.244 1.00 96.06 126 ILE A O 1
ATOM 1043 N N . LYS A 1 127 ? 12.735 8.352 -11.310 1.00 95.31 127 LYS A N 1
ATOM 1044 C CA . LYS A 1 127 ? 11.378 7.818 -11.159 1.00 95.31 127 LYS A CA 1
ATOM 1045 C C . LYS A 1 127 ? 11.314 6.810 -10.014 1.00 95.31 127 LYS A C 1
ATOM 1047 O O . LYS A 1 127 ? 10.460 6.959 -9.149 1.00 95.31 127 LYS A O 1
ATOM 1052 N N . GLN A 1 128 ? 12.230 5.841 -9.954 1.00 95.38 128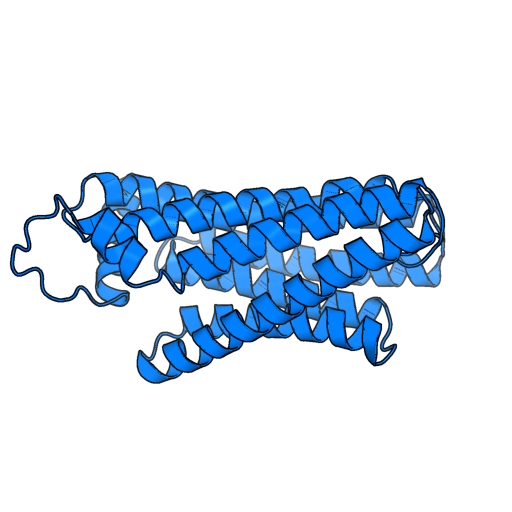 GLN A N 1
ATOM 1053 C CA . GLN A 1 128 ? 12.224 4.830 -8.886 1.00 95.38 128 GLN A CA 1
ATOM 1054 C C . GLN A 1 128 ? 12.484 5.433 -7.504 1.00 95.38 128 GLN A C 1
ATOM 1056 O O . GLN A 1 128 ? 11.804 5.093 -6.538 1.00 95.38 128 GLN A O 1
ATOM 1061 N N . LEU A 1 129 ? 13.417 6.381 -7.392 1.00 97.00 129 LEU A N 1
ATOM 1062 C CA . LEU A 1 129 ? 13.650 7.088 -6.135 1.00 97.00 129 LEU A CA 1
ATOM 1063 C C . LEU A 1 129 ? 12.406 7.867 -5.689 1.00 97.00 129 LEU A C 1
ATOM 1065 O O . LEU A 1 129 ? 12.069 7.873 -4.504 1.00 97.00 129 LEU A O 1
ATOM 1069 N N . PHE A 1 130 ? 11.723 8.521 -6.629 1.00 97.00 130 PHE A N 1
ATOM 1070 C CA . PHE A 1 130 ? 10.509 9.264 -6.330 1.00 97.00 130 PHE A CA 1
ATOM 1071 C C . PHE A 1 130 ? 9.368 8.341 -5.895 1.00 97.00 130 PHE A C 1
ATOM 1073 O O . PHE A 1 130 ? 8.697 8.638 -4.907 1.00 97.00 130 PHE A O 1
ATOM 1080 N N . ASP A 1 131 ? 9.202 7.201 -6.563 1.00 95.69 131 ASP A N 1
ATOM 1081 C CA . ASP A 1 131 ? 8.206 6.193 -6.209 1.00 95.69 131 ASP A CA 1
ATOM 1082 C C . ASP A 1 131 ? 8.442 5.614 -4.804 1.00 95.69 131 ASP A C 1
ATOM 1084 O O . ASP A 1 131 ? 7.510 5.509 -4.003 1.00 95.69 131 ASP A O 1
ATOM 1088 N N . ILE A 1 132 ? 9.706 5.366 -4.436 1.00 97.06 132 ILE A N 1
ATOM 1089 C CA . ILE A 1 132 ? 10.097 4.985 -3.070 1.00 97.06 132 ILE A CA 1
ATOM 1090 C C . ILE A 1 132 ? 9.681 6.059 -2.067 1.00 97.06 132 ILE A C 1
ATOM 1092 O O . ILE A 1 132 ? 9.050 5.748 -1.057 1.00 97.06 132 ILE A O 1
ATOM 1096 N N . VAL A 1 133 ? 10.018 7.326 -2.325 1.00 97.50 133 VAL A N 1
ATOM 1097 C CA . VAL A 1 133 ? 9.680 8.437 -1.422 1.00 97.50 133 VAL A CA 1
ATOM 1098 C C . VAL A 1 133 ? 8.167 8.593 -1.291 1.00 97.50 133 VAL A C 1
ATOM 1100 O O . VAL A 1 133 ? 7.672 8.802 -0.182 1.00 97.50 133 VAL A O 1
ATOM 1103 N N . PHE A 1 134 ? 7.425 8.468 -2.390 1.00 97.75 134 PHE A N 1
ATOM 1104 C CA . PHE A 1 134 ? 5.976 8.608 -2.392 1.00 97.75 134 PHE A CA 1
ATOM 1105 C C . PHE A 1 134 ? 5.289 7.447 -1.662 1.00 97.75 134 PHE A C 1
ATOM 1107 O O . PHE A 1 134 ? 4.490 7.685 -0.752 1.00 97.75 134 PHE A O 1
ATOM 1114 N N . THR A 1 135 ? 5.663 6.206 -1.978 1.00 97.56 135 THR A N 1
ATOM 1115 C CA . THR A 1 135 ? 5.193 4.990 -1.298 1.00 97.56 135 THR A CA 1
ATOM 1116 C C . THR A 1 135 ? 5.484 5.059 0.199 1.00 97.56 135 THR A C 1
ATOM 1118 O O . THR A 1 135 ? 4.587 4.864 1.028 1.00 97.56 135 THR A O 1
ATOM 1121 N N . PHE A 1 136 ? 6.719 5.412 0.566 1.00 97.31 136 PHE A N 1
ATOM 1122 C CA . PHE A 1 136 ? 7.113 5.600 1.956 1.00 97.31 136 PHE A CA 1
ATOM 1123 C C . PHE A 1 136 ? 6.246 6.671 2.618 1.00 97.31 136 PHE A C 1
ATOM 1125 O O . PHE A 1 136 ? 5.639 6.416 3.651 1.00 97.31 136 PHE A O 1
ATOM 1132 N N . PHE A 1 137 ? 6.105 7.851 2.016 1.00 97.56 137 PHE A N 1
ATOM 1133 C CA . PHE A 1 137 ? 5.288 8.929 2.569 1.00 97.56 137 PHE A CA 1
ATOM 1134 C C . PHE A 1 137 ? 3.845 8.487 2.858 1.00 97.56 137 PHE A C 1
ATOM 1136 O O . PHE A 1 137 ? 3.347 8.718 3.961 1.00 97.56 137 PHE A O 1
ATOM 1143 N N . VAL A 1 138 ? 3.192 7.806 1.915 1.00 97.88 138 VAL A N 1
ATOM 1144 C CA . VAL A 1 138 ? 1.792 7.367 2.031 1.00 97.88 138 VAL A CA 1
ATOM 1145 C C . VAL A 1 138 ? 1.621 6.331 3.143 1.00 97.88 138 VAL A C 1
ATOM 1147 O O . VAL A 1 138 ? 0.822 6.523 4.068 1.00 97.88 138 VAL A O 1
ATOM 1150 N N . PHE A 1 139 ? 2.371 5.232 3.084 1.00 97.88 139 PHE A N 1
ATOM 1151 C CA . PHE A 1 139 ? 2.149 4.102 3.984 1.00 97.88 139 PHE A CA 1
ATOM 1152 C C . PHE A 1 139 ? 2.800 4.291 5.352 1.00 97.88 139 PHE A C 1
ATOM 1154 O O . PHE A 1 139 ? 2.237 3.868 6.365 1.00 97.88 139 PHE A O 1
ATOM 1161 N N . PHE A 1 140 ? 3.924 5.003 5.429 1.00 96.94 140 PHE A N 1
ATOM 1162 C CA . PHE A 1 140 ? 4.530 5.360 6.707 1.00 96.94 140 PHE A CA 1
ATOM 1163 C C . PHE A 1 140 ? 3.667 6.388 7.450 1.00 96.94 140 PHE A C 1
ATOM 1165 O O . PHE A 1 140 ? 3.548 6.315 8.675 1.00 96.94 140 PHE A O 1
ATOM 1172 N N . TRP A 1 141 ? 2.977 7.291 6.738 1.00 96.56 141 TRP A N 1
ATOM 1173 C CA . TRP A 1 141 ? 1.979 8.179 7.342 1.00 96.56 141 TRP A CA 1
ATOM 1174 C C . TRP A 1 141 ? 0.790 7.414 7.935 1.00 96.56 141 TRP A C 1
ATOM 1176 O O . TRP A 1 141 ? 0.392 7.688 9.076 1.00 96.56 141 TRP A O 1
ATOM 1186 N N . LEU A 1 142 ? 0.255 6.425 7.210 1.00 97.12 142 LEU A N 1
ATOM 1187 C CA . LEU A 1 142 ? -0.763 5.504 7.728 1.00 97.12 142 LEU A CA 1
ATOM 1188 C C . LEU A 1 142 ? -0.241 4.754 8.964 1.00 97.12 142 LEU A C 1
ATOM 1190 O O . LEU A 1 142 ? -0.909 4.723 10.002 1.00 97.12 142 LEU A O 1
ATOM 1194 N N . GLY A 1 143 ? 0.975 4.211 8.876 1.00 97.50 143 GLY A N 1
ATOM 1195 C CA . GLY A 1 143 ? 1.620 3.448 9.940 1.00 97.50 143 GLY A CA 1
ATOM 1196 C C . GLY A 1 143 ? 1.813 4.259 11.223 1.00 97.50 143 GLY A C 1
ATOM 1197 O O . GLY A 1 143 ? 1.427 3.807 12.304 1.00 97.50 143 GLY A O 1
ATOM 1198 N N . LEU A 1 144 ? 2.330 5.489 11.111 1.00 96.75 144 LEU A N 1
ATOM 1199 C CA . LEU A 1 144 ? 2.506 6.418 12.233 1.00 96.75 144 LEU A CA 1
ATOM 1200 C C . LEU A 1 144 ? 1.171 6.870 12.823 1.00 96.75 144 LEU A C 1
ATOM 1202 O O . LEU A 1 144 ? 1.030 6.938 14.046 1.00 96.75 144 LEU A O 1
ATOM 1206 N N . SER A 1 145 ? 0.191 7.180 11.974 1.00 95.12 145 SER A N 1
ATOM 1207 C CA . SER A 1 145 ? -1.136 7.611 12.424 1.00 95.12 145 SER A CA 1
ATOM 1208 C C . SER A 1 145 ? -1.827 6.508 13.224 1.00 95.12 145 SER A C 1
ATOM 1210 O O . SER A 1 145 ? -2.342 6.767 14.314 1.00 95.12 145 SER A O 1
ATOM 1212 N N . SER A 1 146 ? -1.747 5.266 12.744 1.00 95.56 146 SER A N 1
ATOM 1213 C CA . SER A 1 146 ? -2.279 4.099 13.446 1.00 95.56 146 SER A CA 1
ATOM 1214 C C . SER A 1 146 ? -1.516 3.792 14.739 1.00 95.56 146 SER A C 1
ATOM 1216 O O . SER A 1 146 ? -2.130 3.463 15.754 1.00 95.56 146 SER A O 1
ATOM 1218 N N . LEU A 1 147 ? -0.188 3.953 14.753 1.00 96.38 147 LEU A N 1
ATOM 1219 C CA . LEU A 1 147 ? 0.620 3.757 15.960 1.00 96.38 147 LEU A CA 1
ATOM 1220 C C . LEU A 1 147 ? 0.251 4.753 17.064 1.00 96.38 147 LEU A C 1
ATOM 1222 O O . LEU A 1 147 ? 0.098 4.365 18.222 1.00 96.38 147 LEU A O 1
ATOM 1226 N N . ARG A 1 148 ? 0.077 6.031 16.712 1.00 92.94 148 ARG A N 1
ATOM 1227 C CA . ARG A 1 148 ? -0.359 7.067 17.660 1.00 92.94 148 ARG A CA 1
ATOM 1228 C C . ARG A 1 148 ? -1.756 6.774 18.199 1.00 92.94 148 ARG A C 1
ATOM 1230 O O . ARG A 1 148 ? -1.974 6.884 19.403 1.00 92.94 148 ARG A O 1
ATOM 1237 N N . ALA A 1 149 ? -2.677 6.339 17.337 1.00 90.56 149 ALA A N 1
ATOM 1238 C CA . ALA A 1 149 ? -4.003 5.904 17.764 1.00 90.56 149 ALA A CA 1
ATOM 1239 C C . ALA A 1 149 ? -3.914 4.729 18.754 1.00 90.56 149 ALA A C 1
ATOM 1241 O O . ALA A 1 149 ? -4.499 4.792 19.834 1.00 90.56 149 ALA A O 1
ATOM 1242 N N . TYR A 1 150 ? -3.100 3.712 18.457 1.00 93.38 150 TYR A N 1
ATOM 1243 C CA . TYR A 1 150 ? -2.842 2.599 19.373 1.00 93.38 150 TYR A CA 1
ATOM 1244 C C . TYR A 1 150 ? -2.295 3.061 20.733 1.00 93.38 150 TYR A C 1
ATOM 1246 O O . TYR A 1 150 ? -2.781 2.618 21.773 1.00 93.38 150 TYR A O 1
ATOM 1254 N N . GLN A 1 151 ? -1.313 3.967 20.738 1.00 91.94 151 GLN A N 1
ATOM 1255 C CA . GLN A 1 151 ? -0.734 4.512 21.968 1.00 91.94 151 GLN A CA 1
ATOM 1256 C C . GLN A 1 151 ? -1.774 5.268 22.804 1.00 91.94 151 GLN A C 1
ATOM 1258 O O . GLN A 1 151 ? -1.834 5.049 24.013 1.00 91.94 151 GLN A O 1
ATOM 1263 N N . SER A 1 152 ? -2.627 6.083 22.171 1.00 86.44 152 SER A N 1
ATOM 1264 C CA . SER A 1 152 ? -3.704 6.806 22.865 1.00 86.44 152 SER A CA 1
ATOM 1265 C C . SER A 1 152 ? -4.737 5.857 23.484 1.00 86.44 152 SER A C 1
ATOM 1267 O O . SER A 1 152 ? -5.090 5.985 24.651 1.00 86.44 152 SER A O 1
ATOM 1269 N N . LEU A 1 153 ? -5.133 4.811 22.752 1.00 86.44 153 LEU A N 1
ATOM 1270 C CA . LEU A 1 153 ? -6.126 3.840 23.208 1.00 86.44 153 LEU A CA 1
ATOM 1271 C C . LEU A 1 153 ? -5.593 2.856 24.250 1.00 86.44 153 LEU A C 1
ATOM 1273 O O . LEU A 1 153 ? -6.376 2.110 24.839 1.00 86.44 153 LEU A O 1
ATOM 1277 N N . LYS A 1 154 ? -4.278 2.819 24.496 1.00 85.25 154 LYS A N 1
ATOM 1278 C CA . LYS A 1 154 ? -3.674 1.860 25.428 1.00 85.25 154 LYS A CA 1
ATOM 1279 C C . LYS A 1 154 ? -4.313 1.954 26.817 1.00 85.25 154 LYS A C 1
ATOM 1281 O O . LYS A 1 154 ? -4.610 0.909 27.393 1.00 85.25 154 LYS A O 1
ATOM 1286 N N . GLN A 1 155 ? -4.598 3.172 27.278 1.00 82.31 155 GLN A N 1
ATOM 1287 C CA . GLN A 1 155 ? -5.165 3.452 28.603 1.00 82.31 155 GLN A CA 1
ATOM 1288 C C . GLN A 1 155 ? -6.700 3.476 28.644 1.00 82.31 155 GLN A C 1
ATOM 1290 O O . GLN A 1 155 ? -7.281 3.396 29.721 1.00 82.31 155 GLN A O 1
ATOM 1295 N N . VAL A 1 156 ? -7.372 3.552 27.492 1.00 83.81 156 VAL A N 1
ATOM 1296 C CA . VAL A 1 156 ? -8.840 3.571 27.439 1.00 83.81 156 VAL A CA 1
ATOM 1297 C C . VAL A 1 156 ? -9.374 2.159 27.687 1.00 83.81 156 VAL A C 1
ATOM 1299 O O . VAL A 1 156 ? -8.867 1.186 27.115 1.00 83.81 156 VAL A O 1
ATOM 1302 N N . LYS A 1 157 ? -10.394 2.020 28.538 1.00 83.88 157 LYS A N 1
ATOM 1303 C CA . LYS A 1 157 ? -11.086 0.746 28.752 1.00 83.88 157 LYS A CA 1
ATOM 1304 C C . LYS A 1 157 ? -11.988 0.472 27.543 1.00 83.88 157 LYS A C 1
ATOM 1306 O O . LYS A 1 157 ? -13.090 0.978 27.465 1.00 83.88 157 LYS A O 1
ATOM 1311 N N . ILE A 1 158 ? -11.431 -0.224 26.555 1.00 84.25 158 ILE A N 1
ATOM 1312 C CA . ILE A 1 158 ? -12.120 -0.732 25.363 1.00 84.25 158 ILE A CA 1
ATOM 1313 C C . ILE A 1 158 ? -11.640 -2.153 25.092 1.00 84.25 158 ILE A C 1
ATOM 1315 O O . ILE A 1 158 ? -10.549 -2.538 25.533 1.00 84.25 158 ILE A O 1
ATOM 1319 N N . GLN A 1 159 ? -12.400 -2.889 24.282 1.00 84.44 159 GLN A N 1
ATOM 1320 C CA . GLN A 1 159 ? -12.072 -4.258 23.897 1.00 84.44 159 GLN A CA 1
ATOM 1321 C C . GLN A 1 159 ? -10.635 -4.365 23.322 1.00 84.44 159 GLN A C 1
ATOM 1323 O O . GLN A 1 159 ? -10.298 -3.667 22.355 1.00 84.44 159 GLN A O 1
ATOM 1328 N N . PRO A 1 160 ? -9.767 -5.237 23.878 1.00 89.50 160 PRO A N 1
ATOM 1329 C CA . PRO A 1 160 ? -8.363 -5.359 23.482 1.00 89.50 160 PRO A CA 1
ATOM 1330 C C . PRO A 1 160 ? -8.123 -5.610 21.991 1.00 89.50 160 PRO A C 1
ATOM 1332 O O . PRO A 1 160 ? -7.153 -5.089 21.432 1.00 89.50 160 PRO A O 1
ATOM 1335 N N . TRP A 1 161 ? -9.008 -6.351 21.314 1.00 87.81 161 TRP A N 1
ATOM 1336 C CA . TRP A 1 161 ? -8.871 -6.602 19.874 1.00 87.81 161 TRP A CA 1
ATOM 1337 C C . TRP A 1 161 ? -8.905 -5.316 19.038 1.00 87.81 161 TRP A C 1
ATOM 1339 O O . TRP A 1 161 ? -8.248 -5.243 17.999 1.00 87.81 161 TRP A O 1
ATOM 1349 N N . ILE A 1 162 ? -9.606 -4.277 19.502 1.00 87.81 162 ILE A N 1
ATOM 1350 C CA . ILE A 1 162 ? -9.673 -2.981 18.819 1.00 87.81 162 ILE A CA 1
ATOM 1351 C C . ILE A 1 162 ? -8.315 -2.282 18.892 1.00 87.81 162 ILE A C 1
ATOM 1353 O O . ILE A 1 162 ? -7.823 -1.760 17.894 1.00 87.81 162 ILE A O 1
ATOM 1357 N N . LYS A 1 163 ? -7.652 -2.331 20.052 1.00 91.44 163 LYS A N 1
ATOM 1358 C CA . LYS A 1 163 ? -6.279 -1.828 20.205 1.00 91.44 163 LYS A CA 1
ATOM 1359 C C . LYS A 1 163 ? -5.331 -2.614 19.295 1.00 91.44 163 LYS A C 1
ATOM 1361 O O . LYS A 1 163 ? -4.502 -2.034 18.596 1.00 91.44 163 LYS A O 1
ATOM 1366 N N . TYR A 1 164 ? -5.492 -3.935 19.259 1.00 92.69 164 TYR A N 1
ATOM 1367 C CA . TYR A 1 164 ? -4.671 -4.816 18.435 1.00 92.69 164 TYR A CA 1
ATOM 1368 C C . TYR A 1 164 ? -4.803 -4.527 16.931 1.00 92.69 164 TYR A C 1
ATOM 1370 O O . TYR A 1 164 ? -3.785 -4.498 16.241 1.00 92.69 164 TYR A O 1
ATOM 1378 N N . ARG A 1 165 ? -6.005 -4.202 16.430 1.00 92.62 165 ARG A N 1
ATOM 1379 C CA . ARG A 1 165 ? -6.226 -3.744 15.043 1.00 92.62 165 ARG A CA 1
ATOM 1380 C C . ARG A 1 165 ? -5.286 -2.599 14.661 1.00 92.62 165 ARG A C 1
ATOM 1382 O O . ARG A 1 165 ? -4.620 -2.681 13.633 1.00 92.62 165 ARG A O 1
ATOM 1389 N N . TYR A 1 166 ? -5.196 -1.548 15.478 1.00 93.81 166 TYR A N 1
ATOM 1390 C CA . TYR A 1 166 ? -4.343 -0.391 15.170 1.00 93.81 166 TYR A CA 1
ATOM 1391 C C . TYR A 1 166 ? -2.849 -0.730 15.217 1.00 93.81 166 TYR A C 1
ATOM 1393 O O . TYR A 1 166 ? -2.056 -0.184 14.446 1.00 93.81 166 TYR A O 1
ATOM 1401 N N . ARG A 1 167 ? -2.455 -1.673 16.077 1.00 95.44 167 ARG A N 1
ATOM 1402 C CA . ARG A 1 167 ? -1.092 -2.208 16.080 1.00 95.44 167 ARG A CA 1
ATOM 1403 C C . ARG A 1 167 ? -0.786 -2.960 14.782 1.00 95.44 167 ARG A C 1
ATOM 1405 O O . ARG A 1 167 ? 0.261 -2.715 14.193 1.00 95.44 167 ARG A O 1
ATOM 1412 N N . LEU A 1 168 ? -1.687 -3.828 14.321 1.00 96.38 168 LEU A N 1
ATOM 1413 C CA . LEU A 1 168 ? -1.520 -4.551 13.055 1.00 96.38 168 LEU A CA 1
ATOM 1414 C C . LEU A 1 168 ? -1.466 -3.595 11.860 1.00 96.38 168 LEU A C 1
ATOM 1416 O O . LEU A 1 168 ? -0.566 -3.699 11.035 1.00 96.38 168 LEU A O 1
ATOM 1420 N N . LEU A 1 169 ? -2.370 -2.615 11.810 1.00 96.06 169 LEU A N 1
ATOM 1421 C CA . LEU A 1 169 ? -2.399 -1.602 10.756 1.00 96.06 169 LEU A CA 1
ATOM 1422 C C . LEU A 1 169 ? -1.112 -0.760 10.732 1.00 96.06 169 LEU A C 1
ATOM 1424 O O . LEU A 1 169 ? -0.622 -0.419 9.659 1.00 96.06 169 LEU A O 1
ATOM 1428 N N . SER A 1 170 ? -0.528 -0.480 11.902 1.00 97.38 170 SER A N 1
ATOM 1429 C CA . SER A 1 170 ? 0.775 0.180 12.000 1.00 97.38 170 SER A CA 1
ATOM 1430 C C . SER A 1 170 ? 1.898 -0.660 11.386 1.00 97.38 170 SER A C 1
ATOM 1432 O O . SER A 1 170 ? 2.667 -0.142 10.578 1.00 97.38 170 SER A O 1
ATOM 1434 N N . VAL A 1 171 ? 1.963 -1.954 11.718 1.00 97.88 171 VAL A N 1
ATOM 1435 C CA . VAL A 1 171 ? 2.964 -2.878 11.159 1.00 97.88 171 VAL A CA 1
ATOM 1436 C C . VAL A 1 171 ? 2.799 -3.013 9.645 1.00 97.88 171 VAL A C 1
ATOM 1438 O O . VAL A 1 171 ? 3.781 -2.874 8.921 1.00 97.88 171 VAL A O 1
ATOM 1441 N N . ALA A 1 172 ? 1.572 -3.221 9.158 1.00 97.00 172 ALA A N 1
ATOM 1442 C CA . ALA A 1 172 ? 1.292 -3.311 7.725 1.00 97.00 172 ALA A CA 1
ATOM 1443 C C . ALA A 1 172 ? 1.693 -2.026 6.983 1.00 97.00 172 ALA A C 1
ATOM 1445 O O . ALA A 1 172 ? 2.334 -2.103 5.940 1.00 97.00 172 ALA A O 1
ATOM 1446 N N . GLY A 1 173 ? 1.376 -0.850 7.538 1.00 97.38 173 GLY A N 1
ATOM 1447 C CA . GLY A 1 173 ? 1.764 0.435 6.952 1.00 97.38 173 GLY A CA 1
ATOM 1448 C C . GLY A 1 173 ? 3.282 0.604 6.845 1.00 97.38 173 GLY A C 1
ATOM 1449 O O . GLY A 1 173 ? 3.784 1.031 5.812 1.00 97.38 173 GLY A O 1
ATOM 1450 N N . PHE A 1 174 ? 4.045 0.216 7.869 1.00 98.25 174 PHE A N 1
ATOM 1451 C CA . PHE A 1 174 ? 5.505 0.303 7.791 1.00 98.25 174 PHE A CA 1
ATOM 1452 C C . PHE A 1 174 ? 6.113 -0.676 6.790 1.00 98.25 174 PHE A C 1
ATOM 1454 O O . PHE A 1 174 ? 7.011 -0.283 6.054 1.00 98.25 174 PHE A O 1
ATOM 1461 N N . LEU A 1 175 ? 5.616 -1.913 6.719 1.00 97.50 175 LEU A N 1
ATOM 1462 C CA . LEU A 1 175 ? 6.094 -2.884 5.734 1.00 97.50 175 LEU A CA 1
ATOM 1463 C C . LEU A 1 175 ? 5.793 -2.427 4.299 1.00 97.50 175 LEU A C 1
ATOM 1465 O O . LEU A 1 175 ? 6.697 -2.426 3.467 1.00 97.50 175 LEU A O 1
ATOM 1469 N N . LEU A 1 176 ? 4.572 -1.951 4.027 1.00 96.19 176 LEU A N 1
ATOM 1470 C CA . LEU A 1 176 ? 4.211 -1.393 2.718 1.00 96.19 176 LEU A CA 1
ATOM 1471 C C . LEU A 1 176 ? 5.033 -0.150 2.367 1.00 96.19 176 LEU A C 1
ATOM 1473 O O . LEU A 1 176 ? 5.393 0.028 1.212 1.00 96.19 176 LEU A O 1
ATOM 1477 N N . GLY A 1 177 ? 5.402 0.681 3.343 1.00 96.81 177 GLY A N 1
ATOM 1478 C CA . GLY A 1 177 ? 6.273 1.834 3.100 1.00 96.81 177 GLY A CA 1
ATOM 1479 C C . GLY A 1 177 ? 7.680 1.466 2.615 1.00 96.81 177 GLY A C 1
ATOM 1480 O O . GLY A 1 177 ? 8.345 2.299 2.010 1.00 96.81 177 GLY A O 1
ATOM 1481 N N . LEU A 1 178 ? 8.135 0.233 2.858 1.00 96.56 178 LEU A N 1
ATOM 1482 C CA . LEU A 1 178 ? 9.452 -0.260 2.439 1.00 96.56 178 LEU A CA 1
ATOM 1483 C C . LEU A 1 178 ? 9.402 -1.081 1.143 1.00 96.56 178 LEU A C 1
ATOM 1485 O O . LEU A 1 178 ? 10.453 -1.418 0.602 1.00 96.56 178 LEU A O 1
ATOM 1489 N N . GLN A 1 179 ? 8.206 -1.405 0.643 1.00 95.69 179 GLN A N 1
ATOM 1490 C CA . GLN A 1 179 ? 8.017 -2.373 -0.442 1.00 95.69 179 GLN A CA 1
ATOM 1491 C C . GLN A 1 179 ? 8.653 -1.943 -1.770 1.00 95.69 179 GLN A C 1
ATOM 1493 O O . GLN A 1 179 ? 9.093 -2.799 -2.522 1.00 95.69 179 GLN A O 1
ATOM 1498 N N . ALA A 1 180 ? 8.748 -0.633 -2.022 1.00 94.56 180 ALA A N 1
ATOM 1499 C CA . ALA A 1 180 ? 9.308 -0.082 -3.256 1.00 94.56 180 ALA A CA 1
ATOM 1500 C C . ALA A 1 180 ? 10.848 -0.011 -3.246 1.00 94.56 180 ALA A C 1
ATOM 1502 O O . ALA A 1 180 ? 11.471 0.150 -4.290 1.00 94.56 180 ALA A O 1
ATOM 1503 N N . ILE A 1 181 ? 11.498 -0.124 -2.077 1.00 96.75 181 ILE A N 1
ATOM 1504 C CA . ILE A 1 181 ? 12.963 0.018 -1.960 1.00 96.75 181 ILE A CA 1
ATOM 1505 C C . ILE A 1 181 ? 13.725 -0.977 -2.849 1.00 96.75 181 ILE A C 1
ATOM 1507 O O . ILE A 1 181 ? 14.677 -0.554 -3.502 1.00 96.75 181 ILE A O 1
ATOM 1511 N N . PRO A 1 182 ? 13.352 -2.270 -2.911 1.00 96.56 182 PRO A N 1
ATOM 1512 C CA . PRO A 1 182 ? 14.025 -3.230 -3.777 1.00 96.56 182 PRO A CA 1
ATOM 1513 C C . PRO A 1 182 ? 14.029 -2.840 -5.266 1.00 96.56 182 PRO A C 1
ATOM 1515 O O . PRO A 1 182 ? 14.947 -3.229 -5.986 1.00 96.56 182 PRO A O 1
ATOM 1518 N N . GLU A 1 183 ? 13.053 -2.059 -5.739 1.00 92.81 183 GLU A N 1
ATOM 1519 C CA . GLU A 1 183 ? 12.885 -1.757 -7.168 1.00 92.81 183 GLU A CA 1
ATOM 1520 C C . GLU A 1 183 ? 14.017 -0.918 -7.760 1.00 92.81 183 GLU A C 1
ATOM 1522 O O . GLU A 1 183 ? 14.326 -1.049 -8.944 1.00 92.81 183 GLU A O 1
ATOM 1527 N N . ILE A 1 184 ? 14.704 -0.114 -6.941 1.00 94.69 184 ILE A N 1
ATOM 1528 C CA . ILE A 1 184 ? 15.843 0.693 -7.403 1.00 94.69 184 ILE A CA 1
ATOM 1529 C C . ILE A 1 184 ? 17.012 -0.165 -7.902 1.00 94.69 184 ILE A C 1
ATOM 1531 O O . ILE A 1 184 ? 17.879 0.326 -8.621 1.00 94.69 184 ILE A O 1
ATOM 1535 N N . PHE A 1 185 ? 17.049 -1.446 -7.525 1.00 95.31 185 PHE A N 1
ATOM 1536 C CA . PHE A 1 185 ? 18.100 -2.368 -7.934 1.00 95.31 185 PHE A CA 1
ATOM 1537 C C . PHE A 1 185 ? 17.801 -3.106 -9.250 1.00 95.31 185 PHE A C 1
ATOM 1539 O O . PHE A 1 185 ? 18.647 -3.871 -9.719 1.00 95.31 185 PHE A O 1
ATOM 1546 N N . ILE A 1 186 ? 16.627 -2.899 -9.857 1.00 93.69 186 ILE A N 1
ATOM 1547 C CA . ILE A 1 186 ? 16.330 -3.380 -11.213 1.00 93.69 186 ILE A CA 1
ATOM 1548 C C . ILE A 1 186 ? 16.980 -2.424 -12.214 1.00 93.69 186 ILE A C 1
ATOM 1550 O O . ILE A 1 186 ? 16.766 -1.216 -12.137 1.00 93.69 186 ILE A O 1
ATOM 1554 N N . ALA A 1 187 ? 17.763 -2.961 -13.151 1.00 92.38 187 ALA A N 1
ATOM 1555 C CA . ALA A 1 187 ? 18.411 -2.160 -14.187 1.00 92.38 187 ALA A CA 1
ATOM 1556 C C . ALA A 1 187 ? 17.393 -1.603 -15.209 1.00 92.38 187 ALA A C 1
ATOM 1558 O O . ALA A 1 187 ? 16.383 -2.260 -15.472 1.00 92.38 187 ALA A O 1
ATOM 1559 N N . PRO A 1 188 ? 17.666 -0.436 -15.826 1.00 91.06 188 PRO A N 1
ATOM 1560 C CA . PRO A 1 188 ? 16.835 0.121 -16.889 1.00 91.06 188 PRO A CA 1
ATOM 1561 C C . PRO A 1 188 ? 16.579 -0.890 -18.013 1.00 91.06 188 PRO A C 1
ATOM 1563 O O . PRO A 1 188 ? 17.467 -1.654 -18.395 1.00 91.06 188 PRO A O 1
ATOM 1566 N N . GLY A 1 189 ? 15.349 -0.902 -18.531 1.00 85.44 189 GLY A N 1
ATOM 1567 C CA . GLY A 1 189 ? 14.919 -1.819 -19.591 1.00 85.44 189 GLY A CA 1
ATOM 1568 C C . GLY A 1 189 ? 14.603 -3.249 -19.138 1.00 85.44 189 GLY A C 1
ATOM 1569 O O . GLY A 1 189 ? 14.146 -4.034 -19.964 1.00 85.44 189 GLY A O 1
ATOM 1570 N N . LEU A 1 190 ? 14.810 -3.587 -17.859 1.00 88.69 190 LEU A N 1
ATOM 1571 C CA . LEU A 1 190 ? 14.332 -4.840 -17.277 1.00 88.69 190 LEU A CA 1
ATOM 1572 C C . LEU A 1 190 ? 12.970 -4.650 -16.602 1.00 88.69 190 LEU A C 1
ATOM 1574 O O . LEU A 1 190 ? 12.682 -3.614 -15.995 1.00 88.69 190 LEU A O 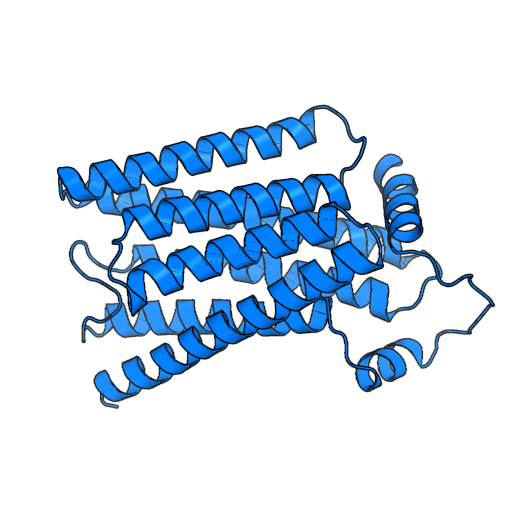1
ATOM 1578 N N . HIS A 1 191 ? 12.139 -5.682 -16.672 1.00 85.19 191 HIS A N 1
ATOM 1579 C CA . HIS A 1 191 ? 10.778 -5.684 -16.152 1.00 85.19 191 HIS A CA 1
ATOM 1580 C C . HIS A 1 191 ? 10.486 -6.941 -15.333 1.00 85.19 191 HIS A C 1
ATOM 1582 O O . HIS A 1 191 ? 11.095 -7.995 -15.522 1.00 85.19 191 HIS A O 1
ATOM 1588 N N . TYR A 1 192 ? 9.510 -6.850 -14.423 1.00 83.75 192 TYR A N 1
ATOM 1589 C CA . TYR A 1 192 ? 8.969 -8.036 -13.762 1.00 83.75 192 TYR A CA 1
ATOM 1590 C C . TYR A 1 192 ? 8.467 -9.026 -14.820 1.00 83.75 192 TYR A C 1
ATOM 1592 O O . TYR A 1 192 ? 7.574 -8.708 -15.598 1.00 83.75 192 TYR A O 1
ATOM 1600 N N . GLY A 1 193 ? 9.056 -10.221 -14.856 1.00 80.88 193 GLY A N 1
ATOM 1601 C CA . GLY A 1 193 ? 8.847 -11.182 -15.946 1.00 80.88 193 GLY A CA 1
ATOM 1602 C C . GLY A 1 193 ? 10.145 -11.672 -16.563 1.00 80.88 193 GLY A C 1
ATOM 1603 O O . GLY A 1 193 ? 10.231 -12.831 -16.967 1.00 80.88 193 GLY A O 1
ATOM 1604 N N . ASP A 1 194 ? 11.175 -10.829 -16.560 1.00 87.81 194 ASP A N 1
ATOM 1605 C CA . ASP A 1 194 ? 12.462 -11.200 -17.126 1.00 87.81 194 ASP A CA 1
ATOM 1606 C C . ASP A 1 194 ? 13.158 -12.251 -16.255 1.00 87.81 194 ASP A C 1
ATOM 1608 O O . ASP A 1 194 ? 13.289 -12.101 -15.036 1.00 87.81 194 ASP A O 1
ATOM 1612 N N . LEU A 1 195 ? 13.668 -13.309 -16.894 1.00 89.75 195 LEU A N 1
ATOM 1613 C CA . LEU A 1 195 ? 14.415 -14.397 -16.248 1.00 89.75 195 LEU A CA 1
ATOM 1614 C C . LEU A 1 195 ? 15.859 -13.980 -15.912 1.00 89.75 195 LEU A C 1
ATOM 1616 O O . LEU A 1 195 ? 16.827 -14.682 -16.204 1.00 89.75 195 LEU A O 1
ATOM 1620 N N . ASN A 1 196 ? 16.006 -12.810 -15.295 1.00 93.25 196 ASN A N 1
ATOM 1621 C CA . ASN A 1 196 ? 17.254 -12.280 -14.770 1.00 93.25 196 ASN A CA 1
ATOM 1622 C C . ASN A 1 196 ? 17.309 -12.500 -13.251 1.00 93.25 196 ASN A C 1
ATOM 1624 O O . ASN A 1 196 ? 16.344 -12.223 -12.540 1.00 93.25 196 ASN A O 1
ATOM 1628 N N . ALA A 1 197 ? 18.452 -12.962 -12.739 1.00 91.31 197 ALA A N 1
ATOM 1629 C CA . ALA A 1 197 ? 18.618 -13.276 -11.319 1.00 91.31 197 ALA A CA 1
ATOM 1630 C C . ALA A 1 197 ? 18.269 -12.097 -10.393 1.00 91.31 197 ALA A C 1
ATOM 1632 O O . ALA A 1 197 ? 17.629 -12.297 -9.360 1.00 91.31 197 ALA A O 1
ATOM 1633 N N . MET A 1 198 ? 18.657 -10.874 -10.772 1.00 93.44 198 MET A N 1
ATOM 1634 C CA . MET A 1 198 ? 18.394 -9.679 -9.976 1.00 93.44 198 MET A CA 1
ATOM 1635 C C . MET A 1 198 ? 16.913 -9.304 -10.001 1.00 93.44 198 MET A C 1
ATOM 1637 O O . MET A 1 198 ? 16.339 -9.022 -8.955 1.00 93.44 198 MET A O 1
ATOM 1641 N N . VAL A 1 199 ? 16.274 -9.380 -11.171 1.00 93.50 199 VAL A N 1
ATOM 1642 C CA . VAL A 1 199 ? 14.832 -9.124 -11.327 1.00 93.50 199 VAL A CA 1
ATOM 1643 C C . VAL A 1 199 ? 14.013 -10.107 -10.497 1.00 93.50 199 VAL A C 1
ATOM 1645 O O . VAL A 1 199 ? 13.138 -9.691 -9.744 1.00 93.50 199 VAL A O 1
ATOM 1648 N N . VAL A 1 200 ? 14.323 -11.404 -10.582 1.00 93.81 200 VAL A N 1
ATOM 1649 C CA . VAL A 1 200 ? 13.625 -12.451 -9.821 1.00 93.81 200 VAL A CA 1
ATOM 1650 C C . VAL A 1 200 ? 13.803 -12.248 -8.315 1.00 93.81 200 VAL A C 1
ATOM 1652 O O . VAL A 1 200 ? 12.846 -12.418 -7.562 1.00 93.81 200 VAL A O 1
ATOM 1655 N N . LEU A 1 201 ? 14.999 -11.854 -7.868 1.00 94.94 201 LEU A N 1
ATOM 1656 C CA . LEU A 1 201 ? 15.269 -11.562 -6.461 1.00 94.94 201 LEU A CA 1
ATOM 1657 C C . LEU A 1 201 ? 14.488 -10.337 -5.974 1.00 94.94 201 LEU A C 1
ATOM 1659 O O . LEU A 1 201 ? 13.820 -10.424 -4.944 1.00 94.94 201 LEU A O 1
ATOM 1663 N N . VAL A 1 202 ? 14.540 -9.222 -6.709 1.00 95.19 202 VAL A N 1
ATOM 1664 C CA . VAL A 1 202 ? 13.804 -7.997 -6.364 1.00 95.19 202 VAL A CA 1
ATOM 1665 C C . VAL A 1 202 ? 12.306 -8.277 -6.322 1.00 95.19 202 VAL A C 1
ATOM 1667 O O . VAL A 1 202 ? 11.667 -8.002 -5.308 1.00 95.19 202 VAL A O 1
ATOM 1670 N N . PHE A 1 203 ? 11.767 -8.912 -7.365 1.00 93.88 203 PHE A N 1
ATOM 1671 C CA . PHE A 1 203 ? 10.361 -9.298 -7.426 1.00 93.88 203 PHE A CA 1
ATOM 1672 C C . PHE A 1 203 ? 9.964 -10.191 -6.250 1.00 93.88 203 PHE A C 1
ATOM 1674 O O . PHE A 1 203 ? 8.938 -9.956 -5.620 1.00 93.88 203 PHE A O 1
ATOM 1681 N N . GLY A 1 204 ? 10.792 -11.178 -5.900 1.00 94.31 204 GLY A N 1
ATOM 1682 C CA . GLY A 1 204 ? 10.538 -12.063 -4.767 1.00 94.31 204 GLY A CA 1
ATOM 1683 C C . GLY A 1 204 ? 10.481 -11.336 -3.426 1.00 94.31 204 GLY A C 1
ATOM 1684 O O . GLY A 1 204 ? 9.595 -11.623 -2.616 1.00 94.31 204 GLY A O 1
ATOM 1685 N N . ILE A 1 205 ? 11.381 -10.375 -3.192 1.00 95.81 205 ILE A N 1
ATOM 1686 C CA . ILE A 1 205 ? 11.371 -9.546 -1.979 1.00 95.81 205 ILE A CA 1
ATOM 1687 C C . ILE A 1 205 ? 10.106 -8.683 -1.949 1.00 95.81 205 ILE A C 1
ATOM 1689 O O . ILE A 1 205 ? 9.369 -8.736 -0.962 1.00 95.81 205 ILE A O 1
ATOM 1693 N N . THR A 1 206 ? 9.819 -7.948 -3.026 1.00 95.06 206 THR A N 1
ATOM 1694 C CA . THR A 1 206 ? 8.642 -7.075 -3.127 1.00 95.06 206 THR A CA 1
ATOM 1695 C C . THR A 1 206 ? 7.352 -7.874 -2.938 1.00 95.06 206 THR A C 1
ATOM 1697 O O . THR A 1 206 ? 6.574 -7.569 -2.033 1.00 95.06 206 THR A O 1
ATOM 1700 N N . ALA A 1 207 ? 7.170 -8.968 -3.689 1.00 94.25 207 ALA A N 1
ATOM 1701 C CA . ALA A 1 207 ? 6.009 -9.858 -3.605 1.00 94.25 207 ALA A CA 1
ATOM 1702 C C . ALA A 1 207 ? 5.813 -10.431 -2.191 1.00 94.25 207 ALA A C 1
ATOM 1704 O O . ALA A 1 207 ? 4.689 -10.500 -1.691 1.00 94.25 207 ALA A O 1
ATOM 1705 N N . SER A 1 208 ? 6.901 -10.798 -1.509 1.00 96.31 208 SER A N 1
ATOM 1706 C CA . SER A 1 208 ? 6.837 -11.303 -0.133 1.00 96.31 208 SER A CA 1
ATOM 1707 C C . SER A 1 208 ? 6.412 -10.217 0.857 1.00 96.31 208 SER A C 1
ATOM 1709 O O . SER A 1 208 ? 5.554 -10.468 1.706 1.00 96.31 208 SER A O 1
ATOM 1711 N N . ILE A 1 209 ? 6.967 -9.004 0.745 1.00 96.62 209 ILE A N 1
ATOM 1712 C CA . ILE A 1 209 ? 6.607 -7.869 1.608 1.00 96.62 209 ILE A CA 1
ATOM 1713 C C . ILE A 1 209 ? 5.128 -7.520 1.435 1.00 96.62 209 ILE A C 1
ATOM 1715 O O . ILE A 1 209 ? 4.415 -7.396 2.437 1.00 96.62 209 ILE A O 1
ATOM 1719 N N . VAL A 1 210 ? 4.645 -7.387 0.196 1.00 95.31 210 VAL A N 1
ATOM 1720 C CA . VAL A 1 210 ? 3.245 -7.014 -0.062 1.00 95.31 210 VAL A CA 1
ATOM 1721 C C . VAL A 1 210 ? 2.279 -8.124 0.349 1.00 95.31 210 VAL A C 1
ATOM 1723 O O . VAL A 1 210 ? 1.251 -7.831 0.959 1.00 95.31 210 VAL A O 1
ATOM 1726 N N . LEU A 1 211 ? 2.631 -9.400 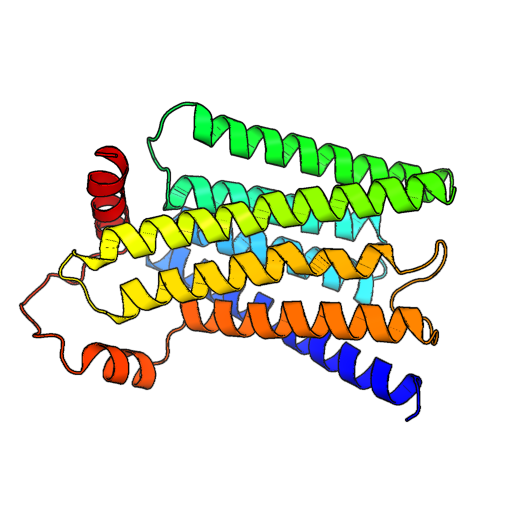0.143 1.00 96.31 211 LEU A N 1
ATOM 1727 C CA . LEU A 1 211 ? 1.813 -10.528 0.589 1.00 96.31 211 LEU A CA 1
ATOM 1728 C C . LEU A 1 211 ? 1.693 -10.557 2.116 1.00 96.31 211 LEU A C 1
ATOM 1730 O O . LEU A 1 211 ? 0.577 -10.561 2.638 1.00 96.31 211 LEU A O 1
ATOM 1734 N N . VAL A 1 212 ? 2.815 -10.510 2.843 1.00 97.12 212 VAL A N 1
ATOM 1735 C CA . VAL A 1 212 ? 2.815 -10.478 4.317 1.00 97.12 212 VAL A CA 1
ATOM 1736 C C . VAL A 1 212 ? 2.027 -9.273 4.828 1.00 97.12 212 VAL A C 1
ATOM 1738 O O . VAL A 1 212 ? 1.188 -9.412 5.720 1.00 97.12 212 VAL A O 1
ATOM 1741 N N . SER A 1 213 ? 2.235 -8.102 4.227 1.00 95.50 213 SER A N 1
ATOM 1742 C CA . SER A 1 213 ? 1.508 -6.886 4.594 1.00 95.50 213 SER A CA 1
ATOM 1743 C C . SER A 1 213 ? 0.008 -7.016 4.352 1.00 95.50 213 SER A C 1
ATOM 1745 O O . SER A 1 213 ? -0.772 -6.619 5.216 1.00 95.50 213 SER A O 1
ATOM 1747 N N . SER A 1 214 ? -0.412 -7.614 3.232 1.00 94.69 214 SER A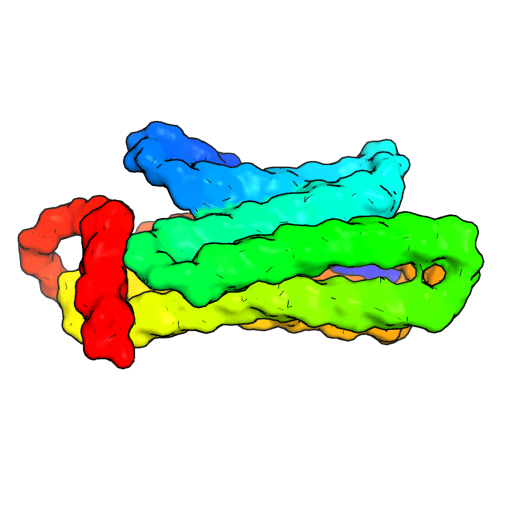 N 1
ATOM 1748 C CA . SER A 1 214 ? -1.829 -7.838 2.928 1.00 94.69 214 SER A CA 1
ATOM 1749 C C . SER A 1 214 ? -2.487 -8.779 3.928 1.00 94.69 214 SER A C 1
ATOM 1751 O O . SER A 1 214 ? -3.583 -8.486 4.388 1.00 94.69 214 SER A O 1
ATOM 1753 N N . ILE A 1 215 ? -1.803 -9.844 4.358 1.00 95.38 215 ILE A N 1
ATOM 1754 C CA . ILE A 1 215 ? -2.319 -10.767 5.376 1.00 95.38 215 ILE A CA 1
ATOM 1755 C C . ILE A 1 215 ? -2.494 -10.036 6.711 1.00 95.38 215 ILE A C 1
ATOM 1757 O O . ILE A 1 215 ? -3.545 -10.141 7.342 1.00 95.38 215 ILE A O 1
ATOM 1761 N N . ILE A 1 216 ? -1.499 -9.250 7.137 1.00 95.94 216 ILE A N 1
ATOM 1762 C CA . ILE A 1 216 ? -1.591 -8.440 8.363 1.00 95.94 216 ILE A CA 1
ATOM 1763 C C . ILE A 1 216 ? -2.738 -7.430 8.253 1.00 95.94 216 ILE A C 1
ATOM 1765 O O . ILE A 1 216 ? -3.479 -7.227 9.215 1.00 95.94 216 ILE A O 1
ATOM 1769 N N . PHE A 1 217 ? -2.907 -6.816 7.084 1.00 91.88 217 PHE A N 1
ATOM 1770 C CA . PHE A 1 217 ? -3.965 -5.852 6.820 1.00 91.88 217 PHE A CA 1
ATOM 1771 C C . PHE A 1 217 ? -5.355 -6.505 6.849 1.00 91.88 217 PHE A C 1
ATOM 1773 O O . PHE A 1 217 ? -6.236 -6.010 7.552 1.00 91.88 217 PHE A O 1
ATOM 1780 N N . VAL A 1 218 ? -5.541 -7.661 6.199 1.00 92.56 218 VAL A N 1
ATOM 1781 C CA . VAL A 1 218 ? -6.756 -8.490 6.300 1.00 92.56 218 VAL A CA 1
ATOM 1782 C C . VAL A 1 218 ? -7.052 -8.780 7.766 1.00 92.56 218 VAL A C 1
ATOM 1784 O O . VAL A 1 218 ? -8.154 -8.510 8.236 1.00 92.56 218 VAL A O 1
ATOM 1787 N N . LEU A 1 219 ? -6.062 -9.271 8.516 1.00 92.69 219 LEU A N 1
ATOM 1788 C CA . LEU A 1 219 ? -6.229 -9.595 9.929 1.00 92.69 219 LEU A CA 1
ATOM 1789 C C . LEU A 1 219 ? -6.581 -8.368 10.766 1.00 92.69 219 LEU A C 1
ATOM 1791 O O . LEU A 1 219 ? -7.373 -8.509 11.685 1.00 92.69 219 LEU A O 1
ATOM 1795 N N . ALA A 1 220 ? -6.063 -7.175 10.464 1.00 90.69 220 ALA A N 1
ATOM 1796 C CA . ALA A 1 220 ? -6.413 -5.952 11.190 1.00 90.69 220 ALA A CA 1
ATOM 1797 C C . ALA A 1 220 ? -7.918 -5.635 11.092 1.00 90.69 220 ALA A C 1
ATOM 1799 O O . ALA A 1 220 ? -8.550 -5.214 12.068 1.00 90.69 220 ALA A O 1
ATOM 1800 N N . TRP A 1 221 ? -8.513 -5.871 9.925 1.00 88.38 221 TRP A N 1
ATOM 1801 C CA . TRP A 1 221 ? -9.891 -5.481 9.634 1.00 88.38 221 TRP A CA 1
ATOM 1802 C C . TRP A 1 221 ? -10.903 -6.608 9.836 1.00 88.38 221 TRP A C 1
ATOM 1804 O O . TRP A 1 221 ? -11.980 -6.381 10.396 1.00 88.38 221 TRP A O 1
ATOM 1814 N N . MET A 1 222 ? -10.522 -7.827 9.473 1.00 89.25 222 MET A N 1
ATOM 1815 C CA . MET A 1 222 ? -11.311 -9.052 9.545 1.00 89.25 222 MET A CA 1
ATOM 1816 C C . MET A 1 222 ? -10.791 -9.978 10.655 1.00 89.25 222 MET A C 1
ATOM 1818 O O . MET A 1 222 ? -10.606 -11.172 10.435 1.00 89.25 222 MET A O 1
ATOM 1822 N N . ILE A 1 223 ? -10.551 -9.437 11.862 1.00 86.50 223 ILE A N 1
ATOM 1823 C CA . ILE A 1 223 ? -10.089 -10.236 13.013 1.00 86.50 223 ILE A CA 1
ATOM 1824 C C . ILE A 1 223 ? -11.057 -11.416 13.227 1.00 86.50 223 ILE A C 1
ATOM 1826 O O . ILE A 1 223 ? -12.242 -11.180 13.503 1.00 86.50 223 ILE A O 1
ATOM 1830 N N . PRO A 1 224 ? -10.580 -12.672 13.145 1.00 85.06 224 PRO A N 1
ATOM 1831 C CA . PRO A 1 224 ? -11.429 -13.842 13.312 1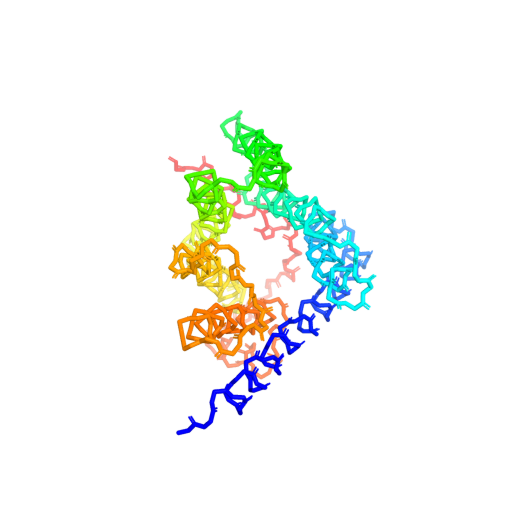.00 85.06 224 PRO A CA 1
ATOM 1832 C C . PRO A 1 224 ? -11.893 -13.990 14.767 1.00 85.06 224 PRO A C 1
ATOM 1834 O O . PRO A 1 224 ? -11.228 -13.540 15.703 1.00 85.06 224 PRO A O 1
ATOM 1837 N N . SER A 1 225 ? -13.040 -14.642 14.972 1.00 84.88 225 SER A N 1
ATOM 1838 C CA . SER A 1 225 ? -13.680 -14.775 16.291 1.00 84.88 225 SER A CA 1
ATOM 1839 C C . SER A 1 225 ? -12.766 -15.410 17.341 1.00 84.88 225 SER A C 1
ATOM 1841 O O . SER A 1 225 ? -12.703 -14.917 18.464 1.00 84.88 225 SER A O 1
ATOM 1843 N N . PHE A 1 226 ? -11.992 -16.436 16.975 1.00 85.88 226 PHE A N 1
ATOM 1844 C CA . PHE A 1 226 ? -11.043 -17.070 17.894 1.00 85.88 226 PHE A CA 1
ATOM 1845 C C . PHE A 1 226 ? -9.985 -16.080 18.406 1.00 85.88 226 PHE A C 1
ATOM 1847 O O . PHE A 1 226 ? -9.651 -16.098 19.588 1.00 85.88 226 PHE A O 1
ATOM 1854 N N . LEU A 1 227 ? -9.494 -15.181 17.543 1.00 85.81 227 LEU A N 1
ATOM 1855 C CA . LEU A 1 227 ? -8.488 -14.189 17.912 1.00 85.81 227 LEU A CA 1
ATOM 1856 C C . LEU A 1 227 ? -9.106 -13.087 18.775 1.00 85.81 227 LEU A C 1
ATOM 1858 O O . LEU A 1 227 ? -8.483 -12.654 19.740 1.00 85.81 227 LEU A O 1
ATOM 1862 N N . LYS A 1 228 ? -10.353 -12.681 18.493 1.00 86.62 228 LYS A N 1
ATOM 1863 C CA . LYS A 1 228 ? -11.101 -11.769 19.375 1.00 86.62 228 LYS A CA 1
ATOM 1864 C C . LYS A 1 228 ? -11.265 -12.358 20.773 1.00 86.62 228 LYS A C 1
ATOM 1866 O O . LYS A 1 228 ? -10.956 -11.683 21.748 1.00 86.62 228 LYS A O 1
ATOM 1871 N N . ASN A 1 229 ? -11.692 -13.615 20.862 1.00 86.12 229 ASN A N 1
ATOM 1872 C CA . ASN A 1 229 ? -11.902 -14.305 22.134 1.00 86.12 229 ASN A CA 1
ATOM 1873 C C . ASN A 1 229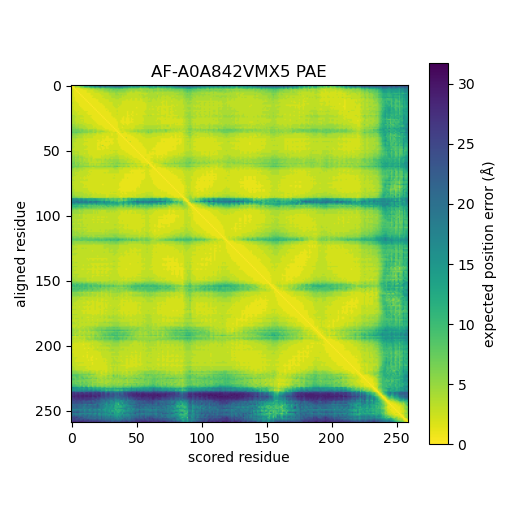 ? -10.590 -14.465 22.907 1.00 86.12 229 ASN A C 1
ATOM 1875 O O . ASN A 1 229 ? -10.553 -14.221 24.108 1.00 86.12 229 ASN A O 1
ATOM 1879 N N . PHE A 1 230 ? -9.504 -14.814 22.21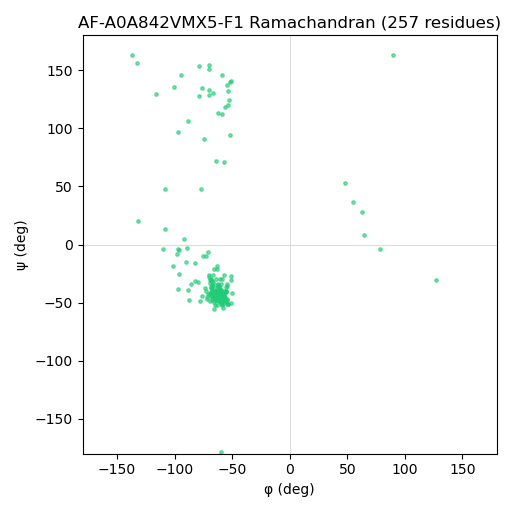3 1.00 89.81 230 PHE A N 1
ATOM 1880 C CA . PHE A 1 230 ? -8.178 -14.915 22.816 1.00 89.81 230 PHE A CA 1
ATOM 1881 C C . PHE A 1 230 ? -7.698 -13.572 23.383 1.00 89.81 230 PHE A C 1
ATOM 1883 O O . PHE A 1 230 ? -7.230 -13.516 24.516 1.00 89.81 230 PHE A O 1
ATOM 1890 N N . LEU A 1 231 ? -7.848 -12.482 22.623 1.00 88.38 231 LEU A N 1
ATOM 1891 C CA . LEU A 1 231 ? -7.421 -11.146 23.050 1.00 88.38 231 LEU A CA 1
ATOM 1892 C C . LEU A 1 231 ? -8.291 -10.569 24.175 1.00 88.38 231 LEU A C 1
ATOM 1894 O O . LEU A 1 231 ? -7.805 -9.761 24.960 1.00 88.38 231 LEU A O 1
ATOM 1898 N N . ASN A 1 232 ? -9.558 -10.973 24.259 1.00 87.75 232 ASN A N 1
ATOM 1899 C CA . ASN A 1 232 ? -10.511 -10.488 25.257 1.00 87.75 232 ASN A CA 1
ATOM 1900 C C . ASN A 1 232 ? -10.560 -11.343 26.536 1.00 87.75 232 ASN A C 1
ATOM 1902 O O . ASN A 1 232 ? -11.402 -11.074 27.384 1.00 87.75 232 ASN A O 1
ATOM 1906 N N . LYS A 1 233 ? -9.703 -12.363 26.688 1.00 82.31 233 LYS A N 1
ATOM 1907 C CA . LYS A 1 233 ? -9.803 -13.358 27.771 1.00 82.31 233 LYS A CA 1
ATOM 1908 C C . LYS A 1 233 ? -9.837 -12.752 29.183 1.00 82.31 233 LYS A C 1
ATOM 1910 O O . LYS A 1 233 ? -10.559 -13.261 30.030 1.00 82.31 233 LYS A O 1
ATOM 1915 N N . ASP A 1 234 ? -9.101 -11.663 29.391 1.00 80.12 234 ASP A N 1
ATOM 1916 C CA . ASP A 1 234 ? -8.992 -10.967 30.681 1.00 80.12 234 ASP A CA 1
ATOM 1917 C C . ASP A 1 234 ? -9.736 -9.615 30.680 1.00 80.12 234 ASP A C 1
ATOM 1919 O O . ASP A 1 234 ? -9.504 -8.759 31.534 1.00 80.12 234 ASP A O 1
ATOM 1923 N N . TYR A 1 235 ? -10.584 -9.368 29.674 1.00 79.62 235 TYR A N 1
ATOM 1924 C CA . TYR A 1 235 ? -11.386 -8.152 29.601 1.00 79.62 235 TYR A CA 1
ATOM 1925 C C . TYR A 1 235 ? -12.704 -8.367 30.332 1.00 79.62 235 TYR A C 1
ATOM 1927 O O . TYR A 1 235 ? -13.601 -9.028 29.810 1.00 79.62 235 TYR A O 1
ATOM 1935 N N . ASP A 1 236 ? -12.836 -7.763 31.513 1.00 70.62 236 ASP A N 1
ATOM 1936 C CA . ASP A 1 236 ? -14.127 -7.678 32.186 1.00 70.62 236 ASP A CA 1
ATOM 1937 C C . ASP A 1 236 ? -15.103 -6.944 31.268 1.00 70.62 236 ASP A C 1
ATOM 1939 O O . ASP A 1 236 ? -14.951 -5.741 31.020 1.00 70.62 236 ASP A O 1
ATOM 1943 N N . THR A 1 237 ? -16.106 -7.670 30.772 1.00 57.09 237 THR A N 1
ATOM 1944 C CA . THR A 1 237 ? -17.308 -7.116 30.149 1.00 57.09 237 THR A CA 1
ATOM 1945 C C . THR A 1 237 ? -18.078 -6.335 31.207 1.00 57.09 237 THR A C 1
ATOM 1947 O O . THR A 1 237 ? -19.128 -6.754 31.680 1.00 57.09 237 THR A O 1
ATOM 1950 N N . ILE A 1 238 ? -17.546 -5.179 31.601 1.00 55.38 238 ILE A N 1
ATOM 1951 C CA . ILE A 1 238 ? -18.424 -4.071 31.945 1.00 55.38 238 ILE A CA 1
ATOM 1952 C C . ILE A 1 238 ? -19.305 -3.889 30.712 1.00 55.38 238 ILE A C 1
ATOM 1954 O O . ILE A 1 238 ? -18.797 -4.018 29.594 1.00 55.38 238 ILE A O 1
ATOM 1958 N N . GLU A 1 239 ? -20.604 -3.679 30.917 1.00 44.88 239 GLU A N 1
ATOM 1959 C CA . GLU A 1 239 ? -21.549 -3.231 29.894 1.00 44.88 239 GLU A CA 1
ATOM 1960 C C . GLU A 1 239 ? -21.054 -1.903 29.294 1.00 44.88 239 GLU A C 1
ATOM 1962 O O . GLU A 1 239 ? -21.572 -0.826 29.566 1.00 44.88 239 GLU A O 1
ATOM 1967 N N . ASP A 1 240 ? -19.978 -1.956 28.517 1.00 47.28 240 ASP A N 1
ATOM 1968 C CA . ASP A 1 240 ? -19.652 -0.922 27.570 1.00 47.28 240 ASP A CA 1
ATOM 1969 C C . ASP A 1 240 ? -20.712 -1.053 26.481 1.00 47.28 240 ASP A C 1
ATOM 1971 O O . ASP A 1 240 ? -20.905 -2.163 25.958 1.00 47.28 240 ASP A O 1
ATOM 1975 N N . PRO A 1 241 ? -21.401 0.039 26.110 1.00 45.56 241 PRO A N 1
ATOM 1976 C CA . PRO A 1 241 ? -22.150 0.030 24.867 1.00 45.56 241 PRO A CA 1
ATOM 1977 C C . PRO A 1 241 ? -21.188 -0.447 23.778 1.00 45.56 241 PRO A C 1
ATOM 1979 O O . PRO A 1 241 ? -20.003 -0.111 23.825 1.00 45.56 241 PRO A O 1
ATOM 1982 N N . GLU A 1 242 ? -21.651 -1.268 22.833 1.00 46.81 242 GLU A N 1
ATOM 1983 C CA . GLU A 1 242 ? -20.878 -1.562 21.628 1.00 46.81 242 GLU A CA 1
ATOM 1984 C C . GLU A 1 242 ? -20.466 -0.226 21.005 1.00 46.81 242 GLU A C 1
ATOM 1986 O O . GLU A 1 242 ? -21.251 0.396 20.291 1.00 46.81 242 GLU A O 1
ATOM 1991 N N . LEU A 1 243 ? -19.263 0.252 21.342 1.00 53.50 243 LEU A N 1
ATOM 1992 C CA . LEU A 1 243 ? -18.804 1.562 20.925 1.00 53.50 243 LEU A CA 1
ATOM 1993 C C . LEU A 1 243 ? -18.767 1.511 19.411 1.00 53.50 243 LEU A C 1
ATOM 1995 O O . LEU A 1 243 ? -17.982 0.764 18.813 1.00 53.50 243 LEU A O 1
ATOM 1999 N N . ASN A 1 244 ? -19.648 2.287 18.789 1.00 57.41 244 ASN A N 1
ATOM 2000 C CA . ASN A 1 244 ? -19.689 2.381 17.345 1.00 57.41 244 ASN A CA 1
ATOM 2001 C C . ASN A 1 244 ? -18.307 2.870 16.883 1.00 57.41 244 ASN A C 1
ATOM 2003 O O . ASN A 1 244 ? -17.657 3.667 17.558 1.00 57.41 244 ASN A O 1
ATOM 2007 N N . GLU A 1 245 ? -17.834 2.423 15.724 1.00 54.75 245 GLU A N 1
ATOM 2008 C CA . GLU A 1 245 ? -16.558 2.857 15.147 1.00 54.75 245 GLU A CA 1
ATOM 2009 C C . GLU A 1 245 ? -16.441 4.398 15.104 1.00 54.75 245 GLU A C 1
ATOM 2011 O O . GLU A 1 245 ? -15.363 4.945 15.329 1.00 54.75 245 GLU A O 1
ATOM 2016 N N . ASN A 1 246 ? -17.567 5.111 14.961 1.00 59.84 246 ASN A N 1
ATOM 2017 C CA . ASN A 1 246 ? -17.648 6.569 15.119 1.00 59.84 246 ASN A CA 1
ATOM 2018 C C . ASN A 1 246 ? -17.327 7.075 16.536 1.00 59.84 246 ASN A C 1
ATOM 2020 O O . ASN A 1 246 ? -16.628 8.076 16.689 1.00 59.84 246 ASN A O 1
ATOM 2024 N N . GLU A 1 247 ? -17.834 6.417 17.574 1.00 62.91 247 GLU A N 1
ATOM 2025 C CA . GLU A 1 247 ? -17.548 6.761 18.970 1.00 62.91 247 GLU A CA 1
ATOM 2026 C C . GLU A 1 247 ? -16.093 6.462 19.310 1.00 62.91 247 GLU A C 1
ATOM 2028 O O . GLU A 1 247 ? -15.435 7.256 19.980 1.00 62.91 247 GLU A O 1
ATOM 2033 N N . LEU A 1 248 ? -15.555 5.381 18.751 1.00 67.00 248 LEU A N 1
ATOM 2034 C CA . LEU A 1 248 ? -14.153 5.022 18.889 1.00 67.00 248 LEU A CA 1
ATOM 2035 C C . LEU A 1 248 ? -13.234 6.060 18.237 1.00 67.00 248 LEU A C 1
ATOM 2037 O O . LEU A 1 248 ? -12.254 6.495 18.840 1.00 67.00 248 LEU A O 1
ATOM 2041 N N . ILE A 1 249 ? -13.593 6.525 17.040 1.00 65.31 249 ILE A N 1
ATOM 2042 C CA . ILE A 1 249 ? -12.920 7.637 16.360 1.00 65.31 249 ILE A CA 1
ATOM 2043 C C . ILE A 1 249 ? -12.998 8.921 17.206 1.00 65.31 249 ILE A C 1
ATOM 2045 O O . ILE A 1 249 ? -11.996 9.624 17.343 1.00 65.31 249 ILE A O 1
ATOM 2049 N N . ASN A 1 250 ? -14.145 9.222 17.820 1.00 69.88 250 ASN A N 1
ATOM 2050 C CA . ASN A 1 250 ? -14.307 10.399 18.681 1.00 69.88 250 ASN A CA 1
ATOM 2051 C C . ASN A 1 250 ? -13.486 10.305 19.982 1.00 69.88 250 ASN A C 1
ATOM 2053 O O . ASN A 1 250 ? -12.957 11.317 20.447 1.00 69.88 250 ASN A O 1
ATOM 2057 N N . LEU A 1 251 ? -13.343 9.110 20.562 1.00 69.81 251 LEU A N 1
ATOM 2058 C CA . LEU A 1 251 ? -12.485 8.868 21.727 1.00 69.81 251 LEU A CA 1
ATOM 2059 C C . LEU A 1 251 ? -11.009 9.099 21.385 1.00 69.81 251 LEU A C 1
ATOM 2061 O O . LEU A 1 251 ? -10.339 9.866 22.074 1.00 69.81 251 LEU A O 1
ATOM 2065 N N . ILE A 1 252 ? -10.534 8.536 20.268 1.00 64.25 252 ILE A N 1
ATOM 2066 C CA . ILE A 1 252 ? -9.173 8.769 19.756 1.00 64.25 252 ILE A CA 1
ATOM 2067 C C . ILE A 1 252 ? -8.914 10.274 19.569 1.00 64.25 252 ILE A C 1
ATOM 2069 O O . ILE A 1 252 ? -7.841 10.779 19.898 1.00 64.25 252 ILE A O 1
ATOM 2073 N N . GLN A 1 253 ? -9.895 11.020 19.057 1.00 65.25 253 GLN A N 1
ATOM 2074 C CA . GLN A 1 253 ? -9.761 12.464 18.855 1.00 65.25 253 GLN A CA 1
ATOM 2075 C C . GLN A 1 253 ? -9.601 13.241 20.162 1.00 65.25 253 GLN A C 1
ATOM 2077 O O . GLN A 1 253 ? -8.748 14.127 20.227 1.00 65.25 253 GLN A O 1
ATOM 2082 N N . LYS A 1 254 ? -10.408 12.933 21.186 1.00 66.44 254 LYS A N 1
ATOM 2083 C CA . LYS A 1 254 ? -10.359 13.641 22.474 1.00 66.44 254 LYS A CA 1
ATOM 2084 C C . LYS A 1 254 ? -8.993 13.526 23.146 1.00 66.44 254 LYS A C 1
ATOM 2086 O O . LYS A 1 254 ? -8.568 14.492 23.775 1.00 66.44 254 LYS A O 1
ATOM 2091 N N . ASP A 1 255 ? -8.314 12.395 22.982 1.00 59.78 255 ASP A N 1
ATOM 2092 C CA . ASP A 1 255 ? -7.012 12.167 23.608 1.00 59.78 255 ASP A CA 1
ATOM 2093 C C . ASP A 1 255 ? -5.843 12.659 22.748 1.00 59.78 255 ASP A C 1
ATOM 2095 O O . ASP A 1 255 ? -4.933 13.289 23.283 1.00 59.78 255 ASP A O 1
ATOM 2099 N N . ILE A 1 256 ? -5.879 12.496 21.417 1.00 59.12 256 ILE A N 1
ATOM 2100 C CA . ILE A 1 256 ? -4.826 13.066 20.550 1.00 59.12 256 ILE A CA 1
ATOM 2101 C C . ILE A 1 256 ? -4.910 14.605 20.490 1.00 59.12 256 ILE A C 1
ATOM 2103 O O . ILE A 1 256 ? -3.909 15.268 20.251 1.00 59.12 256 ILE A O 1
ATOM 2107 N N . GLY A 1 257 ? -6.085 15.205 20.699 1.00 52.53 257 GLY A N 1
ATOM 2108 C CA . GLY A 1 257 ? -6.251 16.664 20.739 1.00 52.53 257 GLY A CA 1
ATOM 2109 C C . GLY A 1 257 ? -5.688 17.343 21.995 1.00 52.53 257 GLY A C 1
ATOM 2110 O O . GLY A 1 257 ? -5.630 18.569 22.030 1.00 52.53 257 GLY A O 1
ATOM 2111 N N . LYS A 1 258 ? -5.295 16.572 23.018 1.00 45.78 258 LYS A N 1
ATOM 2112 C CA . LYS A 1 258 ? -4.719 17.077 24.276 1.00 45.78 258 LYS A CA 1
ATOM 2113 C C . LYS A 1 258 ? -3.183 17.047 24.312 1.00 45.78 258 LYS A C 1
ATOM 2115 O O . LYS A 1 258 ? -2.621 17.507 25.303 1.00 45.78 258 LYS A O 1
ATOM 2120 N N . SER A 1 259 ? -2.523 16.511 23.278 1.00 39.22 259 SER A N 1
ATOM 2121 C CA . SER A 1 259 ? -1.056 16.503 23.114 1.00 39.22 259 SER A CA 1
ATOM 2122 C C . SER A 1 259 ? -0.593 17.569 22.131 1.00 39.22 259 SER A C 1
ATOM 2124 O O . SER A 1 259 ? 0.413 18.242 22.424 1.00 39.22 259 SER A O 1
#

Nearest PDB structures (foldseek):
  4hyj-assembly2_B  TM=5.357E-01  e=9.450E-01  Exiguobacterium artemiae

Secondary structure (DSSP, 8-state):
--HHHHHHHHHHHHHHHHHHHHHHHHHHHHHHHHHT-HHHHHHHHHHHHHHHHHHHHHHH---HHHHHHHHHHHHHHHHHHHHHHHSTT--HHHHHHHHHHHHHHHHHHHHHHHHHHH--HHHHHHHHHHHHHHHHHHHHHHHHHHHHHHHHHTSS-S-HHHHHHHHHHHHHHHHHHHTTGGGGGSPTT--TT---HHHHHHHHHHHHHHHHHHHHHHHHHS--HHHHHHHTTT----------HHHHHHHHHHHHTT-

Mean predicted aligned error: 5.87 Å

Foldseek 3Di:
DALVVLLVVLVVLLVLLLVLLLVQLVVLCVCCVVQVPVLSPLLSQLSVLQSCLVCCCPVVVVDDLSNLLSNLVSLLSLLVSLCVQQPVPNDPPSVVLSVVSVVLSVVLSVLVVVCVPPVDQVSVLVSLVSVLVSQLSRLQSQLVSLVLLLVLCVPPQDQQLLSVLSVLSNVLSNLSSCLSVLVSQDGRPDDSPDSDPSSSVSSNSSSVSSSVSSVSNCCSVVVDPVNSCVSCVPRPPPVDPPQRSVNSSVSSCVRVVVD

pLDDT: mean 89.05, std 11.77, range [39.22, 98.38]

Sequence (259 aa):
MDFQALYFIFSIFFILFIINLFVVSVFFLIRAAQLKLINIGILGIAVIFIDIGFIGNILFGLGGIFEEIFVSSGFVLIVLFTNLTFHRNKGYKYKLIFFIAIICAIINIHLRFVDLLYNVDYIYYIKQLFDIVFTFFVFFWLGLSSLRAYQSLKQVKIQPWIKYRYRLLSVAGFLLGLQAIPEIFIAPGLHYGDLNAMVVLVFGITASIVLVSSIIFVLAWMIPSFLKNFLNKDYDTIEDPELNENELINLIQKDIGKS

Solvent-accessible surface area (backbone atoms only — not comparable to full-atom values): 13171 Å² total; per-residue (Å²): 132,58,62,68,60,53,44,52,54,35,50,50,36,41,51,52,30,48,52,50,44,53,54,47,17,54,51,26,40,53,47,15,66,75,68,70,35,65,47,46,29,39,39,12,52,14,41,46,28,35,46,48,11,53,47,36,28,72,79,66,62,61,36,72,66,50,21,42,53,27,34,37,49,12,46,39,30,44,38,47,24,42,39,57,58,72,42,61,94,55,63,71,71,60,58,47,54,45,52,50,40,48,52,46,35,53,50,51,46,48,38,53,52,51,27,71,73,68,69,42,64,71,48,45,54,52,38,40,54,47,49,27,53,48,43,23,54,44,23,36,48,43,10,52,49,26,40,52,47,27,62,60,47,67,81,50,96,62,67,48,47,63,46,48,22,25,48,32,39,15,52,22,17,46,43,50,20,52,38,46,59,52,58,66,72,50,58,81,95,64,53,94,86,47,93,41,75,62,42,43,49,32,49,39,52,32,27,48,40,47,29,55,23,44,52,38,40,45,44,33,76,62,61,49,68,70,58,42,52,62,54,35,69,86,58,80,80,63,89,64,71,85,68,47,71,68,54,51,41,51,52,50,45,63,56,64,74,74,112

Radius of gyration: 19.61 Å; Cα contacts (8 Å, |Δi|>4): 319; chains: 1; bounding box: 43×47×56 Å